Protein AF-A0A5J5CJE8-F1 (afdb_monomer_lite)

Radius of gyration: 25.64 Å; chains: 1; bounding box: 54×82×64 Å

Structure (mmCIF, N/CA/C/O backbone):
data_AF-A0A5J5CJE8-F1
#
_entry.id   AF-A0A5J5CJE8-F1
#
loop_
_atom_site.group_PDB
_atom_site.id
_atom_site.type_symbol
_atom_site.label_atom_id
_atom_site.label_alt_id
_atom_site.label_comp_id
_atom_site.label_asym_id
_atom_site.label_entity_id
_atom_site.label_seq_id
_atom_site.pdbx_PDB_ins_code
_atom_site.Cartn_x
_atom_site.Cartn_y
_atom_site.Cartn_z
_atom_site.occupancy
_atom_site.B_iso_or_equiv
_atom_site.auth_seq_id
_atom_site.auth_comp_id
_atom_site.auth_asym_id
_atom_site.auth_atom_id
_atom_site.pdbx_PDB_model_num
ATOM 1 N N . MET A 1 1 ? -13.914 39.221 4.522 1.00 35.22 1 MET A N 1
ATOM 2 C CA . MET A 1 1 ? -13.313 38.748 5.786 1.00 35.22 1 MET A CA 1
ATOM 3 C C . MET A 1 1 ? -13.052 37.260 5.624 1.00 35.22 1 MET A C 1
ATOM 5 O O . MET A 1 1 ? -13.919 36.452 5.909 1.00 35.22 1 MET A O 1
ATOM 9 N N . SER A 1 2 ? -11.900 36.924 5.047 1.00 27.20 2 SER A N 1
ATOM 10 C CA . SER A 1 2 ? -11.467 35.549 4.786 1.00 27.20 2 SER A CA 1
ATOM 11 C C . SER A 1 2 ? -9.967 35.516 5.030 1.00 27.20 2 SER A C 1
ATOM 13 O O . SER A 1 2 ? -9.226 36.234 4.364 1.00 27.20 2 SER A O 1
ATOM 15 N N . LEU A 1 3 ? -9.536 34.747 6.025 1.00 30.69 3 LEU A N 1
ATOM 16 C CA . LEU A 1 3 ? -8.126 34.518 6.312 1.00 30.69 3 LEU A CA 1
ATOM 17 C C . LEU A 1 3 ? -7.765 33.119 5.822 1.00 30.69 3 LEU A C 1
ATOM 19 O O . LEU A 1 3 ? -8.201 32.113 6.375 1.00 30.69 3 LEU A O 1
ATOM 23 N N . HIS A 1 4 ? -6.981 33.108 4.747 1.00 30.42 4 HIS A N 1
ATOM 24 C CA . HIS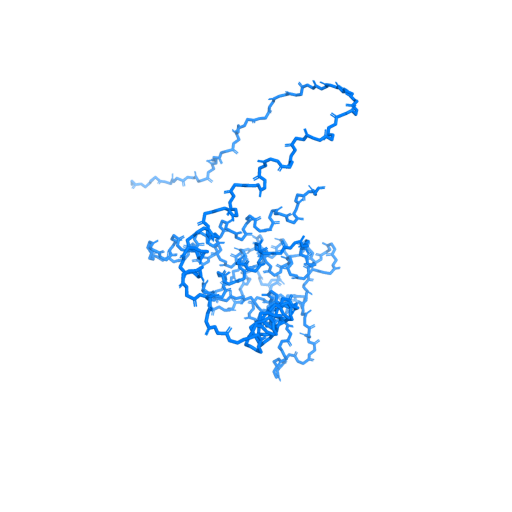 A 1 4 ? -6.161 31.993 4.298 1.00 30.42 4 HIS A CA 1
ATOM 25 C C . HIS A 1 4 ? -5.196 31.597 5.422 1.00 30.42 4 HIS A C 1
ATOM 27 O O . HIS A 1 4 ? -4.468 32.453 5.925 1.00 30.42 4 HIS A O 1
ATOM 33 N N . ILE A 1 5 ? -5.131 30.313 5.772 1.00 32.66 5 ILE A N 1
ATOM 34 C CA . ILE A 1 5 ? -4.041 29.780 6.594 1.00 32.66 5 ILE A CA 1
ATOM 35 C C . ILE A 1 5 ? -3.246 28.798 5.739 1.00 32.66 5 ILE A C 1
ATOM 37 O O . ILE A 1 5 ? -3.723 27.743 5.334 1.00 32.66 5 ILE A O 1
ATOM 41 N N . SER A 1 6 ? -2.031 29.242 5.434 1.00 27.67 6 SER A N 1
ATOM 42 C CA . SER A 1 6 ? -0.954 28.540 4.749 1.00 27.67 6 SER A CA 1
ATOM 43 C C . SER A 1 6 ? -0.354 27.485 5.681 1.00 27.67 6 SER A C 1
ATOM 45 O O . SER A 1 6 ? 0.181 27.822 6.735 1.00 27.67 6 SER A O 1
ATOM 47 N N . SER A 1 7 ? -0.435 26.207 5.310 1.00 29.38 7 SER A N 1
ATOM 48 C CA . SER A 1 7 ? 0.202 25.104 6.038 1.00 29.38 7 SER A CA 1
ATOM 49 C C . SER A 1 7 ? 1.664 24.955 5.610 1.00 29.38 7 SER A C 1
ATOM 51 O O . SER A 1 7 ? 2.028 24.047 4.869 1.00 29.38 7 SER A O 1
ATOM 53 N N . ARG A 1 8 ? 2.519 25.862 6.086 1.00 32.97 8 ARG A N 1
ATOM 54 C CA . ARG A 1 8 ? 3.964 25.631 6.190 1.00 32.97 8 ARG A CA 1
ATOM 55 C C . ARG A 1 8 ? 4.347 25.632 7.663 1.00 32.97 8 ARG A C 1
ATOM 57 O O . ARG A 1 8 ? 3.948 26.528 8.397 1.00 32.97 8 ARG A O 1
ATOM 64 N N . SER A 1 9 ? 5.215 24.685 8.010 1.00 27.64 9 SER A N 1
ATOM 65 C CA . SER A 1 9 ? 5.888 24.516 9.300 1.00 27.64 9 SER A CA 1
ATOM 66 C C . SER A 1 9 ? 5.122 23.672 10.313 1.00 27.64 9 SER A C 1
ATOM 68 O O . SER A 1 9 ? 4.030 24.043 10.722 1.00 27.64 9 SER A O 1
ATOM 70 N N . ILE A 1 10 ? 5.722 22.547 10.714 1.00 29.62 10 ILE A N 1
ATOM 71 C CA . ILE A 1 10 ? 5.866 22.117 12.112 1.00 29.62 10 ILE A CA 1
ATOM 72 C C . ILE A 1 10 ? 6.784 20.868 12.144 1.00 29.62 10 ILE A C 1
ATOM 74 O O . ILE A 1 10 ? 6.541 19.891 11.442 1.00 29.62 10 ILE A O 1
ATOM 78 N N . PHE A 1 11 ? 7.822 20.959 12.988 1.00 27.19 11 PHE A N 1
ATOM 79 C CA . PHE A 1 11 ? 8.851 19.980 13.398 1.00 27.19 11 PHE A CA 1
ATOM 80 C C . PHE A 1 11 ? 10.217 19.965 12.685 1.00 27.19 11 PHE A C 1
ATOM 82 O O . PHE A 1 11 ? 10.548 19.065 11.921 1.00 27.19 11 PHE A O 1
ATOM 89 N N . ILE A 1 12 ? 11.072 20.909 13.101 1.00 30.56 12 ILE A N 1
ATOM 90 C CA . ILE A 1 12 ? 12.521 20.715 13.280 1.00 30.56 12 ILE A CA 1
ATOM 91 C C . ILE A 1 12 ? 12.863 21.206 14.694 1.00 30.56 12 ILE A C 1
ATOM 93 O O . ILE A 1 12 ? 12.564 22.350 15.008 1.00 30.56 12 ILE A O 1
ATOM 97 N N . HIS A 1 13 ? 13.421 20.323 15.525 1.00 27.39 13 HIS A N 1
ATOM 98 C CA . HIS A 1 13 ? 14.225 20.517 16.752 1.00 27.39 13 HIS A CA 1
ATOM 99 C C . HIS A 1 13 ? 14.242 19.112 17.393 1.00 27.39 13 HIS A C 1
ATOM 101 O O . HIS A 1 13 ? 13.180 18.556 17.641 1.00 27.39 13 HIS A O 1
ATOM 107 N N . HIS A 1 14 ? 15.344 18.404 17.630 1.00 28.72 14 HIS A N 1
ATOM 108 C CA . HIS A 1 14 ? 16.620 18.825 18.189 1.00 28.72 14 HIS A CA 1
ATOM 109 C C . HIS A 1 14 ? 17.602 17.643 18.000 1.00 28.72 14 HIS A C 1
ATOM 111 O O . HIS A 1 14 ? 17.325 16.549 18.487 1.00 28.72 14 HIS A O 1
ATOM 117 N N . CYS A 1 15 ? 18.730 17.831 17.314 1.00 26.58 15 CYS A N 1
ATOM 118 C CA . CYS A 1 15 ? 19.838 16.871 17.294 1.00 26.58 15 CYS A CA 1
ATOM 119 C C . CYS A 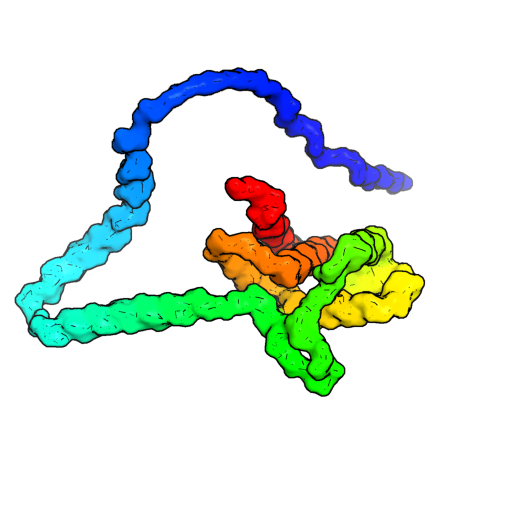1 15 ? 21.145 17.655 17.394 1.00 26.58 15 CYS A C 1
ATOM 121 O O . CYS A 1 15 ? 21.493 18.347 16.453 1.00 26.58 15 CYS A O 1
ATOM 123 N N . ASP A 1 16 ? 21.819 17.526 18.531 1.00 25.66 16 ASP A N 1
ATOM 124 C CA . ASP A 1 16 ? 23.204 17.922 18.820 1.00 25.66 16 ASP A CA 1
ATOM 125 C C . ASP A 1 16 ? 23.600 17.083 20.059 1.00 25.66 16 ASP A C 1
ATOM 127 O O . ASP A 1 16 ? 22.748 16.903 20.926 1.00 25.66 16 ASP A O 1
ATOM 131 N N . VAL A 1 17 ? 24.780 16.496 20.296 1.00 28.44 17 VAL A N 1
ATOM 132 C CA . VAL A 1 17 ? 26.108 16.381 19.663 1.00 28.44 17 VAL A CA 1
ATOM 133 C C . VAL A 1 17 ? 26.816 15.176 20.368 1.00 28.44 17 VAL A C 1
ATOM 135 O O . VAL A 1 17 ? 26.527 14.890 21.528 1.00 28.44 17 VAL A O 1
ATOM 138 N N . TYR A 1 18 ? 27.701 14.460 19.652 1.00 27.38 18 TYR A N 1
ATOM 139 C CA . TYR A 1 18 ? 28.615 13.326 20.015 1.00 27.38 18 TYR A CA 1
ATOM 140 C C . TYR A 1 18 ? 29.687 13.660 21.121 1.00 27.38 18 TYR A C 1
ATOM 142 O O . TYR A 1 18 ? 29.600 14.791 21.593 1.00 27.38 18 TYR A O 1
ATOM 150 N N . PRO A 1 19 ? 30.754 12.863 21.509 1.00 37.12 19 PRO A N 1
ATOM 151 C CA . PRO A 1 19 ? 31.325 11.562 21.018 1.00 37.12 19 PRO A CA 1
ATOM 152 C C . PRO A 1 19 ? 32.006 10.569 22.056 1.00 37.12 19 PRO A C 1
ATOM 154 O O . PRO A 1 19 ? 32.184 10.909 23.219 1.00 37.12 19 PRO A O 1
ATOM 157 N N . LEU A 1 20 ? 32.534 9.417 21.542 1.00 26.03 20 LEU A N 1
ATOM 158 C CA . LEU A 1 20 ? 33.735 8.599 21.960 1.00 26.03 20 LEU A CA 1
ATOM 159 C C . LEU A 1 20 ? 33.689 7.781 23.289 1.00 26.03 20 LEU A C 1
ATOM 161 O O . LEU A 1 20 ? 33.109 8.241 24.255 1.00 26.03 20 LEU A O 1
ATOM 165 N N . ARG A 1 21 ? 34.325 6.609 23.516 1.00 28.16 21 ARG A N 1
ATOM 166 C CA . ARG A 1 21 ? 35.156 5.596 22.804 1.00 28.16 21 ARG A CA 1
ATOM 167 C C . ARG A 1 21 ? 35.360 4.401 23.787 1.00 28.16 21 ARG A C 1
ATOM 169 O O . ARG A 1 21 ? 35.465 4.698 24.967 1.00 28.16 21 ARG A O 1
ATOM 176 N N . GLU A 1 22 ? 35.503 3.154 23.286 1.00 29.62 22 GLU A N 1
ATOM 177 C CA . GLU A 1 22 ? 36.233 1.973 23.864 1.00 29.62 22 GLU A CA 1
ATOM 178 C C . GLU A 1 22 ? 35.874 1.503 25.305 1.00 29.62 22 GLU A C 1
ATOM 180 O O . GLU A 1 22 ? 35.477 2.279 26.150 1.00 29.62 22 GLU A O 1
ATOM 185 N N . THR A 1 23 ? 35.924 0.244 25.742 1.00 29.12 23 THR A N 1
ATOM 186 C CA . THR A 1 23 ? 36.585 -0.997 25.327 1.00 29.12 23 THR A CA 1
ATOM 187 C C . THR A 1 23 ? 35.995 -2.132 26.186 1.00 29.12 23 THR A C 1
ATOM 189 O O . THR A 1 23 ? 35.523 -1.903 27.293 1.00 29.12 23 THR A O 1
ATOM 192 N N . GLU A 1 24 ? 36.159 -3.355 25.689 1.00 32.59 24 GLU A N 1
ATOM 193 C CA . GLU A 1 24 ? 36.339 -4.600 26.450 1.00 32.59 24 GLU A CA 1
ATOM 194 C C . GLU A 1 24 ? 35.154 -5.427 26.992 1.00 32.59 24 GLU A C 1
ATOM 196 O O . GLU A 1 24 ? 34.249 -5.008 27.703 1.00 32.59 24 GLU A O 1
ATOM 201 N N . ARG A 1 25 ? 35.267 -6.699 26.589 1.00 42.53 25 ARG A N 1
ATOM 202 C CA . ARG A 1 25 ? 34.618 -7.932 27.024 1.00 42.53 25 ARG A CA 1
ATOM 203 C C . ARG A 1 25 ? 34.441 -8.023 28.542 1.00 42.53 25 ARG A C 1
ATOM 205 O O . ARG A 1 25 ? 35.437 -8.082 29.242 1.00 42.53 25 ARG A O 1
ATOM 212 N N . GLU A 1 26 ? 33.198 -8.205 28.984 1.00 37.97 26 GLU A N 1
ATOM 213 C CA . GLU A 1 26 ? 32.754 -9.140 30.038 1.00 37.97 26 GLU A CA 1
ATOM 214 C C . GLU A 1 26 ? 31.257 -8.892 30.302 1.00 37.97 26 GLU A C 1
ATOM 216 O O . GLU A 1 26 ? 30.860 -7.857 30.823 1.00 37.97 26 GLU A O 1
ATOM 221 N N . GLY A 1 27 ? 30.385 -9.812 29.881 1.00 33.34 27 GLY A N 1
ATOM 222 C CA . GLY A 1 27 ? 28.928 -9.618 29.984 1.00 33.34 27 GLY A CA 1
ATOM 223 C C . GLY A 1 27 ? 28.116 -10.904 29.881 1.00 33.34 27 GLY A C 1
ATOM 224 O O . GLY A 1 27 ? 26.928 -10.896 29.565 1.00 33.34 27 GLY A O 1
ATOM 225 N N . GLU A 1 28 ? 28.764 -12.033 30.139 1.00 42.41 28 GLU A N 1
ATOM 226 C CA . GLU A 1 28 ? 28.100 -13.260 30.534 1.00 42.41 28 GLU A CA 1
ATOM 227 C C . GLU A 1 28 ? 27.543 -13.010 31.947 1.00 42.41 28 GLU A C 1
ATOM 229 O O . GLU A 1 28 ? 28.301 -12.628 32.833 1.00 42.41 28 GLU A O 1
ATOM 234 N N . LYS A 1 29 ? 26.232 -13.223 32.157 1.00 37.16 29 LYS A N 1
ATOM 235 C CA . LYS A 1 29 ? 25.471 -13.024 33.421 1.00 37.16 29 LYS A CA 1
ATOM 236 C C . LYS A 1 29 ? 24.844 -11.628 33.631 1.00 37.16 29 LYS A C 1
ATOM 238 O O . LYS A 1 29 ? 25.155 -10.955 34.602 1.00 37.16 29 LYS A O 1
ATOM 243 N N . SER A 1 30 ? 23.860 -11.218 32.820 1.00 39.88 30 SER A N 1
ATOM 244 C CA . SER A 1 30 ? 22.847 -10.263 33.344 1.00 39.88 30 SER A CA 1
ATOM 245 C C . SER A 1 30 ? 21.494 -10.241 32.616 1.00 39.88 30 SER A C 1
ATOM 247 O O . SER A 1 30 ? 20.458 -10.031 33.238 1.00 39.88 30 SER A O 1
ATOM 249 N N . VAL A 1 31 ? 21.417 -10.578 31.324 1.00 33.44 31 VAL A N 1
ATOM 250 C CA . VAL A 1 31 ? 20.143 -10.440 30.569 1.00 33.44 31 VAL A CA 1
ATOM 251 C C . VAL A 1 31 ? 19.273 -11.716 30.579 1.00 33.44 31 VAL A C 1
ATOM 253 O O . VAL A 1 31 ? 18.187 -11.760 30.008 1.00 33.44 31 VAL A O 1
ATOM 256 N N . ARG A 1 32 ? 19.667 -12.741 31.354 1.00 35.53 32 ARG A N 1
ATOM 257 C CA . ARG A 1 32 ? 18.784 -13.865 31.745 1.00 35.53 32 ARG A CA 1
ATOM 258 C C . ARG A 1 32 ? 17.669 -13.452 32.727 1.00 35.53 32 ARG A C 1
ATOM 260 O O . ARG A 1 32 ? 16.839 -14.287 33.067 1.00 35.53 32 ARG A O 1
ATOM 267 N N . SER A 1 33 ? 17.620 -12.186 33.157 1.00 35.59 33 SER A N 1
ATOM 268 C CA . SER A 1 33 ? 16.770 -11.732 34.268 1.00 35.59 33 SER A CA 1
ATOM 269 C C . SER A 1 33 ? 15.497 -10.954 33.882 1.00 35.59 33 SER A C 1
ATOM 271 O O . SER A 1 33 ? 14.683 -10.675 34.753 1.00 35.59 33 SER A O 1
ATOM 273 N N . VAL A 1 34 ? 15.244 -10.632 32.603 1.00 34.12 34 VAL A N 1
ATOM 274 C CA . VAL A 1 34 ? 14.018 -9.871 32.222 1.00 34.12 34 VAL A CA 1
ATOM 275 C C . VAL A 1 34 ? 13.071 -10.646 31.297 1.00 34.12 34 VAL A C 1
ATOM 277 O O . VAL A 1 34 ? 11.884 -10.346 31.217 1.00 34.12 34 VAL A O 1
ATOM 280 N N . VAL A 1 35 ? 13.520 -11.768 30.729 1.00 33.47 35 VAL A N 1
ATOM 281 C CA . VAL A 1 35 ? 12.638 -12.746 30.053 1.00 33.47 35 VAL A CA 1
ATOM 282 C C . VAL A 1 35 ? 11.890 -13.640 31.072 1.00 33.47 35 VAL A C 1
ATOM 284 O O . VAL A 1 35 ? 11.080 -14.485 30.704 1.00 33.47 35 VAL A O 1
ATOM 287 N N . CYS A 1 36 ? 12.107 -13.418 32.376 1.00 36.47 36 CYS A N 1
ATOM 288 C CA . CYS A 1 36 ? 11.641 -14.277 33.468 1.00 36.47 36 CYS A CA 1
ATOM 289 C C . CYS A 1 36 ? 10.419 -13.746 34.254 1.00 36.47 36 CYS A C 1
ATOM 291 O O . CYS A 1 36 ? 10.056 -14.337 35.268 1.00 36.47 36 CYS A O 1
ATOM 293 N N . VAL A 1 37 ? 9.753 -12.659 33.830 1.00 37.94 37 VAL A N 1
ATOM 294 C CA . VAL A 1 37 ? 8.635 -12.086 34.626 1.00 37.94 37 VAL A CA 1
ATOM 295 C C . VAL A 1 37 ? 7.259 -12.121 33.945 1.00 37.94 37 VAL A C 1
ATOM 297 O O . VAL A 1 37 ? 6.253 -12.118 34.648 1.00 37.94 37 VAL A O 1
ATOM 300 N N . CYS A 1 38 ? 7.145 -12.320 32.628 1.00 29.48 38 CYS A N 1
ATOM 301 C CA . CYS A 1 38 ? 5.817 -12.412 31.987 1.00 29.48 38 CYS A CA 1
ATOM 302 C C . CYS A 1 38 ? 5.304 -13.841 31.734 1.00 29.48 38 CYS A C 1
ATOM 304 O O . CYS A 1 38 ? 4.167 -14.013 31.305 1.00 29.48 38 CYS A O 1
ATOM 306 N N . THR A 1 39 ? 6.075 -14.881 32.063 1.00 38.94 39 THR A N 1
ATOM 307 C CA . THR A 1 39 ? 5.646 -16.293 31.954 1.00 38.94 39 THR A CA 1
ATOM 308 C C . THR A 1 39 ? 5.143 -16.902 33.272 1.00 38.94 39 THR A C 1
ATOM 310 O O . THR A 1 39 ? 4.721 -18.055 33.288 1.00 38.94 39 THR A O 1
ATOM 313 N N . SER A 1 40 ? 5.114 -16.146 34.379 1.00 38.25 40 SER A N 1
ATOM 314 C CA . SER A 1 40 ? 4.840 -16.690 35.728 1.00 38.25 40 SER A CA 1
ATOM 315 C C . SER A 1 40 ? 3.407 -16.478 36.256 1.00 38.25 40 SER A C 1
ATOM 317 O O . SER A 1 40 ? 2.976 -17.196 37.160 1.00 38.25 40 SER A O 1
ATOM 319 N N . VAL A 1 41 ? 2.607 -15.567 35.684 1.00 41.56 41 VAL A N 1
ATOM 320 C CA . VAL A 1 41 ? 1.251 -15.282 36.214 1.00 41.56 41 VAL A CA 1
ATOM 321 C C . VAL A 1 41 ? 0.152 -16.132 35.557 1.00 41.56 41 VAL A C 1
ATOM 323 O O . VAL A 1 41 ? -0.819 -16.482 36.222 1.00 41.56 41 VAL A O 1
ATOM 326 N N . CYS A 1 42 ? 0.332 -16.603 34.318 1.00 38.62 42 CYS A N 1
ATOM 327 C CA . CYS A 1 42 ? -0.655 -17.485 33.672 1.00 38.62 42 CYS A CA 1
ATOM 328 C C . CYS A 1 42 ? -0.483 -18.977 34.020 1.00 38.62 42 CYS A C 1
ATOM 330 O O . CYS A 1 42 ? -1.443 -19.741 33.939 1.00 38.62 42 CYS A O 1
ATOM 332 N N . VAL A 1 43 ? 0.706 -19.406 34.466 1.00 43.44 43 VAL A N 1
ATOM 333 C CA . VAL A 1 43 ? 0.969 -20.825 34.781 1.00 43.44 43 VAL A CA 1
ATOM 334 C C . VAL A 1 43 ? 0.487 -21.203 36.189 1.00 43.44 43 VAL A C 1
ATOM 336 O O . VAL A 1 43 ? 0.022 -22.319 36.398 1.00 43.44 43 VAL A O 1
ATOM 339 N N . ARG A 1 44 ? 0.487 -20.285 37.166 1.00 45.00 44 ARG A N 1
ATOM 340 C CA . ARG A 1 44 ? 0.078 -20.620 38.548 1.00 45.00 44 ARG A CA 1
ATOM 341 C C . ARG A 1 44 ? -1.429 -20.718 38.780 1.00 45.00 44 ARG A C 1
ATOM 343 O O . ARG A 1 44 ? -1.833 -21.462 39.670 1.00 45.00 44 ARG A O 1
ATOM 350 N N . VAL A 1 45 ? -2.256 -20.043 37.980 1.00 41.62 45 VAL A N 1
ATOM 351 C CA . VAL A 1 45 ? -3.723 -20.163 38.091 1.00 41.62 45 VAL A CA 1
ATOM 352 C C . VAL A 1 45 ? -4.230 -21.445 37.415 1.00 41.62 45 VAL A C 1
ATOM 354 O O . VAL A 1 45 ? -5.178 -22.052 37.903 1.00 41.62 45 VAL A O 1
ATOM 357 N N . CYS A 1 46 ? -3.534 -21.950 36.388 1.00 41.41 46 CYS A N 1
ATOM 358 C CA . CYS A 1 46 ? -3.861 -23.247 35.783 1.00 41.41 46 CYS A CA 1
ATOM 359 C C . CYS A 1 46 ? -3.335 -24.444 36.599 1.00 41.41 46 CYS A C 1
ATOM 361 O O . CYS A 1 46 ? -3.997 -25.474 36.667 1.00 41.41 46 CYS A O 1
ATOM 363 N N . VAL A 1 47 ? -2.180 -24.327 37.269 1.00 47.12 47 VAL A N 1
ATOM 364 C CA . VAL A 1 47 ? -1.602 -25.455 38.030 1.00 47.12 47 VAL A CA 1
ATOM 365 C C . VAL A 1 47 ? -2.373 -25.752 39.324 1.00 47.12 47 VAL A C 1
ATOM 367 O O . VAL A 1 47 ? -2.466 -26.912 39.709 1.00 47.12 47 VAL A O 1
ATOM 370 N N . ARG A 1 48 ? -3.006 -24.764 39.974 1.00 45.41 48 ARG A N 1
ATOM 371 C CA . ARG A 1 48 ? -3.753 -25.026 41.222 1.00 45.41 48 ARG A CA 1
ATOM 372 C C . ARG A 1 48 ? -5.139 -25.642 40.999 1.00 45.41 48 ARG A C 1
ATOM 374 O O . ARG A 1 48 ? -5.604 -26.375 41.856 1.00 45.41 48 ARG A O 1
ATOM 381 N N . VAL A 1 49 ? -5.757 -25.410 39.839 1.00 45.41 49 VAL A N 1
ATOM 382 C CA . VAL A 1 49 ? -7.025 -26.063 39.458 1.00 45.41 49 VAL A CA 1
ATOM 383 C C . VAL A 1 49 ? -6.783 -27.470 38.887 1.00 45.41 49 VAL A C 1
ATOM 385 O O . VAL A 1 49 ? -7.656 -28.328 38.974 1.00 45.41 49 VAL A O 1
ATOM 388 N N . CYS A 1 50 ? -5.580 -27.750 38.371 1.00 42.94 50 CYS A N 1
ATOM 389 C CA . CYS A 1 50 ? -5.239 -29.057 37.807 1.00 42.94 50 CYS A CA 1
ATOM 390 C C . CYS A 1 50 ? -4.604 -30.049 38.794 1.00 42.94 50 CYS A C 1
ATOM 392 O O . CYS A 1 50 ? -4.672 -31.239 38.522 1.00 42.94 50 CYS A O 1
ATOM 394 N N . VAL A 1 51 ? -3.999 -29.638 39.915 1.00 51.59 51 VAL A N 1
ATOM 395 C CA . VAL A 1 51 ? -3.357 -30.606 40.838 1.00 51.59 51 VAL A CA 1
ATOM 396 C C . VAL A 1 51 ? -4.373 -31.345 41.723 1.00 51.59 51 VAL A C 1
ATOM 398 O O . VAL A 1 51 ? -4.190 -32.534 41.973 1.00 51.59 51 VAL A O 1
ATOM 401 N N . ASP A 1 52 ? -5.495 -30.722 42.092 1.00 46.84 52 ASP A N 1
ATOM 402 C CA . ASP A 1 52 ? -6.505 -31.375 42.945 1.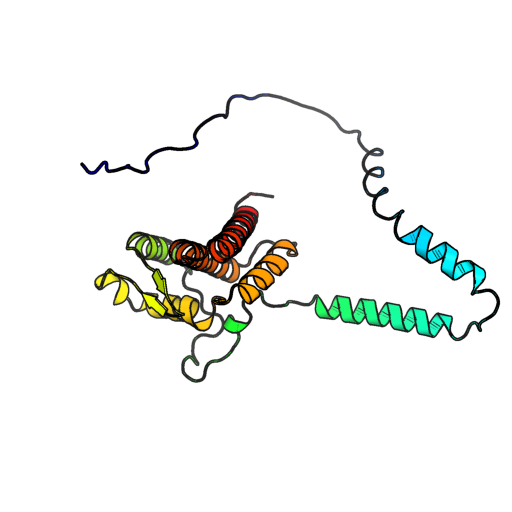00 46.84 52 ASP A CA 1
ATOM 403 C C . ASP A 1 52 ? -7.452 -32.323 42.175 1.00 46.84 52 ASP A C 1
ATOM 405 O O . ASP A 1 52 ? -8.150 -33.134 42.784 1.00 46.84 52 ASP A O 1
ATOM 409 N N . LEU A 1 53 ? -7.442 -32.298 40.833 1.00 46.78 53 LEU A N 1
ATOM 410 C CA . LEU A 1 53 ? -8.289 -33.157 39.986 1.00 46.78 53 LEU A CA 1
ATOM 411 C C . LEU A 1 53 ? -7.536 -34.330 39.323 1.00 46.78 53 LEU A C 1
ATOM 413 O O . LEU A 1 53 ? -8.109 -35.059 38.515 1.00 46.78 53 LEU A O 1
ATOM 417 N N . LEU A 1 54 ? -6.251 -34.534 39.639 1.00 45.91 54 LEU A N 1
ATOM 418 C CA . LEU A 1 54 ? -5.344 -35.354 38.819 1.00 45.91 54 LEU A CA 1
ATOM 419 C C . LEU A 1 54 ? -4.599 -36.438 39.615 1.00 45.91 54 LEU A C 1
ATOM 421 O O . LEU A 1 54 ? -3.465 -36.787 39.315 1.00 45.91 54 LEU A O 1
ATOM 425 N N . VAL A 1 55 ? -5.268 -37.028 40.610 1.00 52.78 55 VAL A N 1
ATOM 426 C CA . VAL A 1 55 ? -4.831 -38.286 41.257 1.00 52.78 55 VAL A CA 1
ATOM 427 C C . VAL A 1 55 ? -5.626 -39.504 40.744 1.00 52.78 55 VAL A C 1
ATOM 429 O O . VAL A 1 55 ? -5.379 -40.630 41.161 1.00 52.78 55 VAL A O 1
ATOM 432 N N . ARG A 1 56 ? -6.582 -39.340 39.813 1.00 55.03 56 ARG A N 1
ATOM 433 C CA . ARG A 1 56 ? -7.562 -40.411 39.529 1.00 55.03 56 ARG A CA 1
ATOM 434 C C . ARG A 1 56 ? -7.920 -40.716 38.074 1.00 55.03 56 ARG A C 1
ATOM 436 O O . ARG A 1 56 ? -8.958 -41.333 37.858 1.00 55.03 56 ARG A O 1
ATOM 443 N N . ILE A 1 57 ? -7.117 -40.352 37.071 1.00 45.03 57 ILE A N 1
ATOM 444 C CA . ILE A 1 57 ? -7.464 -40.694 35.676 1.00 45.03 57 ILE A CA 1
ATOM 445 C C . ILE A 1 57 ? -6.260 -41.249 34.899 1.00 45.03 57 ILE A C 1
ATOM 447 O O . ILE A 1 57 ? -5.162 -40.700 34.922 1.00 45.03 57 ILE A O 1
ATOM 451 N N . ASN A 1 58 ? -6.513 -42.393 34.261 1.00 52.97 58 ASN A N 1
ATOM 452 C CA . ASN A 1 58 ? -5.596 -43.360 33.663 1.00 52.97 58 ASN A CA 1
ATOM 453 C C . ASN A 1 58 ? -4.503 -42.790 32.739 1.00 52.97 58 ASN A C 1
ATOM 455 O O . ASN A 1 58 ? -4.733 -41.940 31.880 1.00 52.97 58 ASN A O 1
ATOM 459 N N . MET A 1 59 ? -3.326 -43.410 32.845 1.00 56.09 59 MET A N 1
ATOM 460 C CA . MET A 1 59 ? -2.082 -43.185 32.093 1.00 56.09 59 MET A CA 1
ATOM 461 C C . MET A 1 59 ? -2.230 -43.206 30.553 1.00 56.09 59 MET A C 1
ATOM 463 O O . MET A 1 59 ? -1.375 -42.686 29.841 1.00 56.09 59 MET A O 1
ATOM 467 N N . THR A 1 60 ? -3.324 -43.751 30.014 1.00 57.25 60 THR A N 1
ATOM 468 C CA . THR A 1 60 ? -3.625 -43.787 28.570 1.00 57.25 60 THR A CA 1
ATOM 469 C C . THR A 1 60 ? -4.188 -42.470 28.021 1.00 57.25 60 THR A C 1
ATOM 471 O O . THR A 1 60 ? -4.107 -42.226 26.820 1.00 57.25 60 THR A O 1
ATOM 474 N N . GLN A 1 61 ? -4.703 -41.581 28.877 1.00 58.25 61 GLN A N 1
ATOM 475 C CA . GLN A 1 61 ? -5.314 -40.311 28.462 1.00 58.25 61 GLN A CA 1
ATOM 476 C C . GLN A 1 61 ? -4.286 -39.172 28.309 1.00 58.25 61 GLN A C 1
ATOM 478 O O . GLN A 1 61 ? -4.487 -38.252 27.518 1.00 58.25 61 GLN A O 1
ATOM 483 N N . TRP A 1 62 ? -3.141 -39.263 28.995 1.00 55.38 62 TRP A N 1
ATOM 484 C CA . TRP A 1 62 ? -2.047 -38.286 28.901 1.00 55.38 62 TRP A CA 1
ATOM 485 C C . TRP A 1 62 ? -1.356 -38.283 27.536 1.00 55.38 62 TRP A C 1
ATOM 487 O O . TRP A 1 62 ? -1.071 -37.216 26.997 1.00 55.38 62 TRP A O 1
ATOM 497 N N . TRP A 1 63 ? -1.142 -39.458 26.940 1.00 57.47 63 TRP A N 1
ATOM 498 C CA . TRP A 1 63 ? -0.587 -39.564 25.588 1.00 57.47 63 TRP A CA 1
ATOM 499 C C . TRP A 1 63 ? -1.520 -38.949 24.545 1.00 57.47 63 TRP A C 1
ATOM 501 O O . TRP A 1 63 ? -1.039 -38.269 23.647 1.00 57.47 63 TRP A O 1
ATOM 511 N N . ALA A 1 64 ? -2.840 -39.098 24.703 1.00 73.44 64 ALA A N 1
ATOM 512 C CA . ALA A 1 64 ? -3.820 -38.454 23.829 1.00 73.44 64 ALA A CA 1
ATOM 513 C C . ALA A 1 64 ? -3.772 -36.923 23.949 1.00 73.44 64 ALA A C 1
ATOM 515 O O . ALA A 1 64 ? -3.774 -36.234 22.934 1.00 73.44 64 ALA A O 1
ATOM 516 N N . LEU A 1 65 ? -3.653 -36.381 25.166 1.00 66.25 65 LEU A N 1
ATOM 517 C CA . LEU A 1 65 ? -3.505 -34.937 25.380 1.00 66.25 65 LEU A CA 1
ATOM 518 C C . LEU A 1 65 ? -2.187 -34.400 24.810 1.00 66.25 65 LEU A C 1
ATOM 520 O O . LEU A 1 65 ? -2.194 -33.366 24.148 1.00 66.25 65 LEU A O 1
ATOM 524 N N . LEU A 1 66 ? -1.072 -35.111 24.994 1.00 72.56 66 LEU A N 1
ATOM 525 C CA . LEU A 1 66 ? 0.212 -34.744 24.391 1.00 72.56 66 LEU A CA 1
ATOM 526 C C . LEU A 1 66 ? 0.161 -34.810 22.864 1.00 72.56 66 LEU A C 1
ATOM 528 O O . LEU A 1 66 ? 0.697 -33.922 22.208 1.00 72.56 66 LEU A O 1
ATOM 532 N N . PHE A 1 67 ? -0.524 -35.803 22.293 1.00 73.25 67 PHE A N 1
ATOM 533 C CA . PHE A 1 67 ? -0.728 -35.902 20.851 1.00 73.25 67 PHE A CA 1
ATOM 534 C C . PHE A 1 67 ? -1.619 -34.767 20.339 1.00 73.25 67 PHE A C 1
ATOM 536 O O . PHE A 1 67 ? -1.288 -34.157 19.334 1.00 73.25 67 PHE A O 1
ATOM 543 N N . ILE A 1 68 ? -2.694 -34.409 21.049 1.00 73.38 68 ILE A N 1
ATOM 544 C CA . ILE A 1 68 ? -3.555 -33.267 20.708 1.00 73.38 68 ILE A CA 1
ATOM 545 C C . ILE A 1 68 ? -2.772 -31.959 20.789 1.00 73.38 68 ILE A C 1
ATOM 547 O O . ILE A 1 68 ? -2.871 -31.154 19.872 1.00 73.38 68 ILE A O 1
ATOM 551 N N . VAL A 1 69 ? -1.957 -31.744 21.823 1.00 75.81 69 VAL A N 1
ATOM 552 C CA . VAL A 1 69 ? -1.123 -30.539 21.961 1.00 75.81 69 VAL A CA 1
ATOM 553 C C . VAL A 1 69 ? -0.040 -30.505 20.883 1.00 75.81 69 VAL A C 1
ATOM 555 O O . VAL A 1 69 ? 0.160 -29.470 20.259 1.00 75.81 69 VAL A O 1
ATOM 558 N N . TYR A 1 70 ? 0.608 -31.633 20.592 1.00 76.56 70 TYR A N 1
ATOM 559 C CA . TYR A 1 70 ? 1.590 -31.750 19.515 1.00 76.56 70 TYR A CA 1
ATOM 560 C C . TYR A 1 70 ? 0.965 -31.492 18.141 1.00 76.56 70 TYR A C 1
ATOM 562 O O . TYR A 1 70 ? 1.515 -30.722 17.362 1.00 76.56 70 TYR A O 1
ATOM 570 N N . GLN A 1 71 ? -0.215 -32.055 17.866 1.00 62.38 71 GLN A N 1
ATOM 571 C CA . GLN A 1 71 ? -0.977 -31.781 16.649 1.00 62.38 71 GLN A CA 1
ATOM 572 C C . GLN A 1 71 ? -1.451 -30.331 16.611 1.00 62.38 71 GLN A C 1
ATOM 574 O O . GLN A 1 71 ? -1.353 -29.703 15.573 1.00 62.38 71 GLN A O 1
ATOM 579 N N . SER A 1 72 ? -1.868 -29.742 17.732 1.00 61.94 72 SER A N 1
ATOM 580 C CA . SER A 1 72 ? -2.199 -28.313 17.818 1.00 61.94 72 SER A CA 1
ATOM 581 C C . SER A 1 72 ? -0.989 -27.452 17.463 1.00 61.94 72 SER A C 1
ATOM 583 O O . SER A 1 72 ? -1.108 -26.532 16.663 1.00 61.94 72 SER A O 1
ATOM 585 N N . ILE A 1 73 ? 0.194 -27.774 17.994 1.00 66.19 73 ILE A N 1
ATOM 586 C CA . ILE A 1 73 ? 1.449 -27.075 17.698 1.00 66.19 73 ILE A CA 1
ATOM 587 C C . ILE A 1 73 ? 1.856 -27.293 16.238 1.00 66.19 73 ILE A C 1
ATOM 589 O O . ILE A 1 73 ? 2.260 -26.336 15.589 1.00 66.19 73 ILE A O 1
ATOM 593 N N . TYR A 1 74 ? 1.706 -28.502 15.693 1.00 61.31 74 TYR A N 1
ATOM 594 C CA . TYR A 1 74 ? 2.015 -28.824 14.299 1.00 61.31 74 TYR A CA 1
ATOM 595 C C . TYR A 1 74 ? 1.030 -28.163 13.321 1.00 61.31 74 TYR A C 1
ATOM 597 O O . TYR A 1 74 ? 1.458 -27.576 12.332 1.00 61.31 74 TYR A O 1
ATOM 605 N N . LEU A 1 75 ? -0.275 -28.151 13.614 1.00 55.53 75 LEU A N 1
ATOM 606 C CA . LEU A 1 75 ? -1.291 -27.407 12.860 1.00 55.53 75 LEU A CA 1
ATOM 607 C C . LEU A 1 75 ? -1.046 -25.895 12.935 1.00 55.53 75 LEU A C 1
ATOM 609 O O . LEU A 1 75 ? -1.133 -25.211 11.920 1.00 55.53 75 LEU A O 1
ATOM 613 N N . THR A 1 76 ? -0.677 -25.368 14.105 1.00 50.47 76 THR A N 1
ATOM 614 C CA . THR A 1 76 ? -0.350 -23.941 14.265 1.00 50.47 76 THR A CA 1
ATOM 615 C C . THR A 1 76 ? 0.953 -23.595 13.529 1.00 50.47 76 THR A C 1
ATOM 617 O O . THR A 1 76 ? 1.033 -22.574 12.850 1.00 50.47 76 THR A O 1
ATOM 620 N N . ALA A 1 77 ? 1.966 -24.465 13.580 1.00 44.75 77 ALA A N 1
ATOM 621 C CA . ALA A 1 77 ? 3.238 -24.299 12.875 1.00 44.75 77 ALA A CA 1
ATOM 622 C C . ALA A 1 77 ? 3.081 -24.408 11.348 1.00 44.75 77 ALA A C 1
ATOM 624 O O . ALA A 1 77 ? 3.697 -23.638 10.613 1.00 44.75 77 ALA A O 1
ATOM 625 N N . THR A 1 78 ? 2.216 -25.304 10.863 1.00 42.91 78 THR A N 1
ATOM 626 C CA . THR A 1 78 ? 1.867 -25.418 9.436 1.00 42.91 78 THR A CA 1
ATOM 627 C C . THR A 1 78 ? 0.979 -24.264 8.963 1.00 42.91 78 THR A C 1
ATOM 629 O O . THR A 1 78 ? 1.147 -23.809 7.836 1.00 42.91 78 THR A O 1
ATOM 632 N N . GLN A 1 79 ? 0.130 -23.683 9.821 1.00 41.97 79 GLN A N 1
ATOM 633 C CA . GLN A 1 79 ? -0.586 -22.432 9.524 1.00 41.97 79 GLN A CA 1
ATOM 634 C C . GLN A 1 79 ? 0.328 -21.203 9.422 1.00 41.97 79 GLN A C 1
ATOM 636 O O . GLN A 1 79 ? -0.028 -20.234 8.747 1.00 41.97 79 GLN A O 1
ATOM 641 N N . HIS A 1 80 ? 1.500 -21.227 10.064 1.00 41.25 80 HIS A N 1
ATOM 642 C CA . HIS A 1 80 ? 2.517 -20.180 9.938 1.00 41.25 80 HIS A CA 1
ATOM 643 C C . HIS A 1 80 ? 3.339 -20.270 8.637 1.00 41.25 80 HIS A C 1
ATOM 645 O O . HIS A 1 80 ? 4.165 -19.389 8.373 1.00 41.25 80 HIS A O 1
ATOM 651 N N . HIS A 1 81 ? 3.100 -21.265 7.774 1.00 40.38 81 HIS A N 1
ATOM 652 C CA . HIS A 1 81 ? 3.693 -21.290 6.440 1.00 40.38 81 HIS A CA 1
ATOM 653 C C . HIS A 1 81 ? 3.011 -20.277 5.504 1.00 40.38 81 HIS A C 1
ATOM 655 O O . 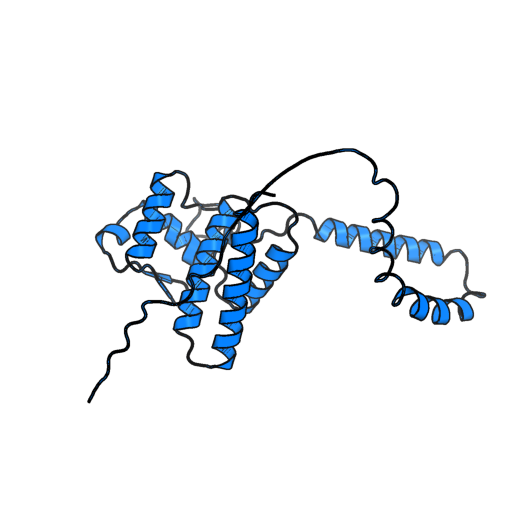HIS A 1 81 ? 1.908 -20.485 5.014 1.00 40.38 81 HIS A O 1
ATOM 661 N N . ARG A 1 82 ? 3.735 -19.174 5.255 1.00 52.94 82 ARG A N 1
ATOM 662 C CA . ARG A 1 82 ? 3.592 -18.214 4.141 1.00 52.94 82 ARG A CA 1
ATOM 663 C C . ARG A 1 82 ? 2.148 -17.830 3.785 1.00 52.94 82 ARG A C 1
ATOM 665 O O . ARG A 1 82 ? 1.719 -18.004 2.646 1.00 52.94 82 ARG A O 1
ATOM 672 N N . LYS A 1 83 ? 1.421 -17.209 4.718 1.00 67.44 83 LYS A N 1
ATOM 673 C CA . LYS A 1 83 ? 0.311 -16.340 4.302 1.00 67.44 83 LYS A CA 1
ATOM 674 C C . LYS A 1 83 ? 0.899 -15.184 3.492 1.00 67.44 83 LYS A C 1
ATOM 676 O O . LYS A 1 83 ? 1.788 -14.483 3.972 1.00 67.44 83 LYS A O 1
ATOM 681 N N . ALA A 1 84 ? 0.467 -15.057 2.242 1.00 83.31 84 ALA A N 1
ATOM 682 C CA . ALA A 1 84 ? 0.824 -13.921 1.407 1.00 83.31 84 ALA A CA 1
ATOM 683 C C . ALA A 1 84 ? 0.179 -12.660 1.993 1.00 83.31 84 ALA A C 1
ATOM 685 O O . ALA A 1 84 ? -1.031 -12.663 2.210 1.00 83.31 84 ALA A O 1
ATOM 686 N N . LEU A 1 85 ? 0.970 -11.601 2.199 1.00 90.50 85 LEU A N 1
ATOM 687 C CA . LEU A 1 85 ? 0.480 -10.301 2.684 1.00 90.50 85 LEU A CA 1
ATOM 688 C C . LEU A 1 85 ? -0.582 -9.719 1.737 1.00 90.50 85 LEU A C 1
ATOM 690 O O . LEU A 1 85 ? -1.589 -9.164 2.169 1.00 90.50 85 LEU A O 1
ATOM 694 N N . TYR A 1 86 ? -0.375 -9.924 0.433 1.00 90.38 86 TYR A N 1
ATOM 695 C CA . TYR A 1 86 ? -1.288 -9.531 -0.638 1.00 90.38 86 TYR A CA 1
ATOM 696 C C . TYR A 1 86 ? -1.756 -10.772 -1.404 1.00 90.38 86 TYR A C 1
ATOM 698 O O . TYR A 1 86 ? -1.241 -11.072 -2.483 1.00 90.38 86 TYR A O 1
ATOM 706 N N . PRO A 1 87 ? -2.728 -11.535 -0.874 1.00 88.06 87 PRO A N 1
ATOM 707 C CA . PRO A 1 87 ? -3.163 -12.781 -1.502 1.00 88.06 87 PRO A CA 1
ATOM 708 C C . PRO A 1 87 ? -3.800 -12.552 -2.881 1.00 88.06 87 PRO A C 1
ATOM 710 O O . PRO A 1 87 ? -3.726 -13.431 -3.738 1.00 88.06 87 PRO A O 1
ATOM 713 N N . SER A 1 88 ? -4.381 -11.371 -3.122 1.00 86.69 88 SER A N 1
ATOM 714 C CA . SER A 1 88 ? -4.949 -10.992 -4.420 1.00 86.69 88 SER A CA 1
ATOM 715 C C . SER A 1 88 ? -3.909 -10.943 -5.542 1.00 86.69 88 SER A C 1
ATOM 717 O O . SER A 1 88 ? -4.255 -11.254 -6.674 1.00 86.69 88 SER A O 1
ATOM 719 N N . ALA A 1 89 ? -2.630 -10.684 -5.238 1.00 83.69 89 ALA A N 1
ATOM 720 C CA . ALA A 1 89 ? -1.552 -10.676 -6.235 1.00 83.69 89 ALA A CA 1
ATOM 721 C C . ALA A 1 89 ? -1.337 -12.038 -6.921 1.00 83.69 89 ALA A C 1
ATOM 723 O O . ALA A 1 89 ? -0.710 -12.114 -7.976 1.00 83.69 89 ALA A O 1
ATOM 724 N N . TYR A 1 90 ? -1.848 -13.113 -6.318 1.00 81.88 90 TYR A N 1
ATOM 725 C CA . TYR A 1 90 ? -1.720 -14.483 -6.810 1.00 81.88 90 TYR A CA 1
ATOM 726 C C . TYR A 1 90 ? -3.042 -15.046 -7.352 1.00 81.88 90 TYR A C 1
ATOM 728 O O . TYR A 1 90 ? -3.087 -16.201 -7.774 1.00 81.88 90 TYR A O 1
ATOM 736 N N . ARG A 1 91 ? -4.133 -14.264 -7.338 1.00 75.56 91 ARG A N 1
ATOM 737 C CA . ARG A 1 91 ? -5.415 -14.679 -7.918 1.00 75.56 91 ARG A CA 1
ATOM 738 C C . ARG A 1 91 ? -5.425 -14.358 -9.410 1.00 75.56 91 ARG A C 1
ATOM 740 O O . ARG A 1 91 ? -5.290 -13.207 -9.799 1.00 75.56 91 ARG A O 1
ATOM 747 N N . ILE A 1 92 ? -5.628 -15.378 -10.239 1.00 59.12 92 ILE A N 1
ATOM 748 C CA . ILE A 1 92 ? -5.786 -15.212 -11.688 1.00 59.12 92 ILE A CA 1
ATOM 749 C C . ILE A 1 92 ? -7.192 -14.658 -11.954 1.00 59.12 92 ILE A C 1
ATOM 751 O O . ILE A 1 92 ? -8.184 -15.352 -11.720 1.00 59.12 92 ILE A O 1
ATOM 755 N N . LYS A 1 93 ? -7.287 -13.415 -12.435 1.00 57.62 93 LYS A N 1
ATOM 756 C CA . LYS A 1 93 ? -8.542 -12.822 -12.920 1.00 57.62 93 LYS A CA 1
ATOM 757 C C . LYS A 1 93 ? -8.685 -13.126 -14.415 1.00 57.62 93 LYS A C 1
ATOM 759 O O . LYS A 1 93 ? -7.707 -13.077 -15.155 1.00 57.62 93 LYS A O 1
ATOM 764 N N . ARG A 1 94 ? -9.906 -13.457 -14.852 1.00 49.78 94 ARG A N 1
ATOM 765 C CA . ARG A 1 94 ? -10.249 -14.001 -16.186 1.00 49.78 94 ARG A CA 1
ATOM 766 C C . ARG A 1 94 ? -9.957 -13.065 -17.376 1.00 49.78 94 ARG A C 1
ATOM 768 O O . ARG A 1 94 ? -10.182 -13.461 -18.506 1.00 49.78 94 ARG A O 1
ATOM 775 N N . GLU A 1 95 ? -9.484 -11.847 -17.132 1.00 55.16 95 GLU A N 1
ATOM 776 C CA . GLU A 1 95 ? -9.165 -10.844 -18.162 1.00 55.16 95 GLU A CA 1
ATOM 777 C C . GLU A 1 95 ? -7.684 -10.415 -18.129 1.00 55.16 95 GLU A C 1
ATOM 779 O O . GLU A 1 95 ? -7.191 -9.836 -19.088 1.00 55.16 95 GLU A O 1
ATOM 784 N N . ALA A 1 96 ? -6.932 -10.793 -17.084 1.00 55.25 96 ALA A N 1
ATOM 785 C CA . ALA A 1 96 ? -5.533 -10.410 -16.858 1.00 55.25 96 ALA A CA 1
ATOM 786 C C . ALA A 1 96 ? -4.608 -11.642 -16.800 1.00 55.25 96 ALA A C 1
ATOM 788 O O . ALA A 1 96 ? -3.780 -11.799 -15.901 1.00 55.25 96 ALA A O 1
ATOM 789 N N . TYR A 1 97 ? -4.764 -12.561 -17.756 1.00 48.22 97 TYR A N 1
ATOM 790 C CA . TYR A 1 97 ? -4.044 -13.842 -17.792 1.00 48.22 97 TYR A CA 1
ATOM 791 C C . TYR A 1 97 ? -2.507 -13.727 -17.887 1.00 48.22 97 TYR A C 1
ATOM 793 O O . TYR A 1 97 ? -1.819 -14.736 -17.740 1.00 48.22 97 TYR A O 1
ATOM 801 N N . SER A 1 98 ? -1.952 -12.531 -18.109 1.00 53.69 98 SER A N 1
ATOM 802 C CA . SER A 1 98 ? -0.515 -12.297 -18.311 1.00 53.69 98 SER A CA 1
ATOM 803 C C . SER A 1 98 ? 0.251 -11.791 -17.077 1.00 53.69 98 SER A C 1
ATOM 805 O O . SER A 1 98 ? 1.479 -11.731 -17.126 1.00 53.69 98 SER A O 1
ATOM 807 N N . LEU A 1 99 ? -0.416 -11.446 -15.966 1.00 63.81 99 LEU A N 1
ATOM 808 C CA . LEU A 1 99 ? 0.215 -10.733 -14.843 1.00 63.81 99 LEU A CA 1
ATOM 809 C C . LEU A 1 99 ? 0.002 -11.436 -13.497 1.00 63.81 99 LEU A C 1
ATOM 811 O O . LEU A 1 99 ? -0.638 -10.913 -12.590 1.00 63.81 99 LEU A O 1
ATOM 815 N N . ILE A 1 100 ? 0.578 -12.627 -13.331 1.00 71.00 100 ILE A N 1
ATOM 816 C CA . ILE A 1 100 ? 0.707 -13.227 -11.996 1.00 71.00 100 ILE A CA 1
ATOM 817 C C . ILE A 1 100 ? 1.740 -12.408 -11.209 1.00 71.00 100 ILE A C 1
ATOM 819 O O . ILE A 1 100 ? 2.874 -12.258 -11.662 1.00 71.00 100 ILE A O 1
ATOM 823 N N . ASN A 1 101 ? 1.365 -11.913 -10.024 1.00 78.50 101 ASN A N 1
ATOM 824 C CA . ASN A 1 101 ? 2.224 -11.121 -9.137 1.00 78.50 101 ASN A CA 1
ATOM 825 C C . ASN A 1 101 ? 2.832 -9.872 -9.826 1.00 78.50 101 ASN A C 1
ATOM 827 O O . ASN A 1 101 ? 4.057 -9.762 -9.911 1.00 78.50 101 ASN A O 1
ATOM 831 N N . PRO A 1 102 ? 2.012 -8.923 -10.326 1.00 83.75 102 PRO A N 1
ATOM 832 C CA . PRO A 1 102 ? 2.516 -7.734 -11.005 1.00 83.75 102 PRO A CA 1
ATOM 833 C C . PRO A 1 102 ? 3.275 -6.821 -10.037 1.00 83.75 102 PRO A C 1
ATOM 835 O O . PRO A 1 102 ? 2.966 -6.734 -8.847 1.00 83.75 102 PRO A O 1
ATOM 838 N N . THR A 1 103 ? 4.283 -6.145 -10.576 1.00 85.56 103 THR A N 1
ATOM 839 C CA . THR A 1 103 ? 5.196 -5.233 -9.872 1.00 85.56 103 THR A CA 1
ATOM 840 C C . THR A 1 103 ? 5.518 -4.118 -10.845 1.00 85.56 103 THR A C 1
ATOM 842 O O . THR A 1 103 ? 5.880 -4.429 -11.992 1.00 85.56 103 THR A O 1
ATOM 845 N N . PHE A 1 104 ? 5.354 -2.871 -10.410 1.00 87.38 104 PHE A N 1
ATOM 846 C CA . PHE A 1 104 ? 5.592 -1.694 -11.237 1.00 87.38 104 PHE A CA 1
ATOM 847 C C . PHE A 1 104 ? 7.065 -1.293 -11.159 1.00 87.38 104 PHE A C 1
ATOM 849 O O . PHE A 1 104 ? 7.724 -1.222 -12.188 1.00 87.38 104 PHE A O 1
ATOM 856 N N . GLN A 1 105 ? 7.618 -1.183 -9.952 1.00 86.38 105 GLN A N 1
ATOM 857 C CA . GLN A 1 105 ? 9.016 -0.831 -9.719 1.00 86.38 105 GLN A CA 1
ATOM 858 C C . GLN A 1 105 ? 9.959 -1.994 -10.074 1.00 86.38 105 GLN A C 1
ATOM 860 O O . GLN A 1 105 ? 10.152 -2.904 -9.267 1.00 86.38 105 GLN A O 1
ATOM 865 N N . ARG A 1 106 ? 10.563 -2.003 -11.267 1.00 83.06 106 ARG A N 1
ATOM 866 C CA . ARG A 1 106 ? 11.576 -3.008 -11.660 1.00 83.06 106 ARG A CA 1
ATOM 867 C C . ARG A 1 106 ? 12.951 -2.402 -11.900 1.00 83.06 106 ARG A C 1
ATOM 869 O O . ARG A 1 106 ? 13.939 -3.131 -11.828 1.00 83.06 106 ARG A O 1
ATOM 876 N N . SER A 1 107 ? 13.014 -1.100 -12.145 1.00 81.38 107 SER A N 1
ATOM 877 C CA . SER A 1 107 ? 14.252 -0.339 -12.281 1.00 81.38 107 SER A CA 1
ATOM 878 C C . SER A 1 107 ? 14.195 0.994 -11.527 1.00 81.38 107 SER A C 1
ATOM 880 O O . SER A 1 107 ? 13.163 1.372 -10.971 1.00 81.38 107 SER A O 1
ATOM 882 N N . SER A 1 108 ? 15.317 1.717 -11.502 1.00 80.25 108 SER A N 1
ATOM 883 C CA . SER A 1 108 ? 15.389 3.090 -10.987 1.00 80.25 108 SER A CA 1
ATOM 884 C C . SER A 1 108 ? 14.461 4.045 -11.735 1.00 80.25 108 SER A C 1
ATOM 886 O O . SER A 1 108 ? 13.873 4.934 -11.125 1.00 80.25 108 SER A O 1
ATOM 888 N N . GLU A 1 109 ? 14.306 3.848 -13.043 1.00 84.75 109 GLU A N 1
ATOM 889 C CA . GLU A 1 109 ? 13.431 4.657 -13.893 1.00 84.75 109 GLU A CA 1
ATOM 890 C C . GLU A 1 109 ? 11.966 4.447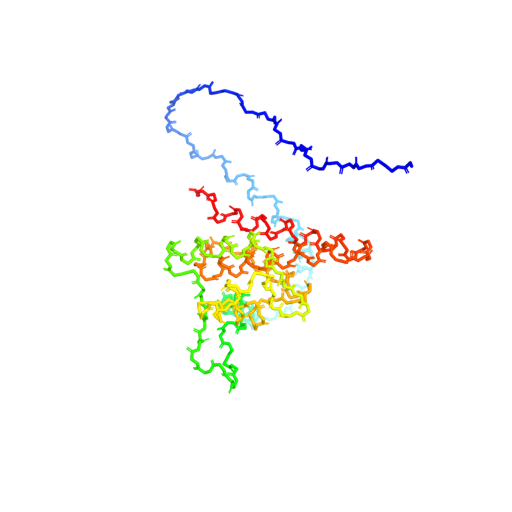 -13.505 1.00 84.75 109 GLU A C 1
ATOM 892 O O . GLU A 1 109 ? 11.236 5.424 -13.374 1.00 84.75 109 GLU A O 1
ATOM 897 N N . ASP A 1 110 ? 11.557 3.206 -13.219 1.00 83.19 110 ASP A N 1
ATOM 898 C CA . ASP A 1 110 ? 10.200 2.913 -12.743 1.00 83.19 110 ASP A CA 1
ATOM 899 C C . ASP A 1 110 ? 9.924 3.546 -11.367 1.00 83.19 110 ASP A C 1
ATOM 901 O O . ASP A 1 110 ? 8.818 4.010 -11.098 1.00 83.19 110 ASP A O 1
ATOM 905 N N . VAL A 1 111 ? 10.923 3.592 -10.477 1.00 82.81 111 VAL A N 1
ATOM 906 C CA . VAL A 1 111 ? 10.792 4.258 -9.168 1.00 82.81 111 VAL A CA 1
ATOM 907 C C . VAL A 1 111 ? 10.618 5.769 -9.338 1.00 82.81 111 VAL A C 1
ATOM 909 O O . VAL A 1 111 ? 9.738 6.354 -8.703 1.00 82.81 111 VAL A O 1
ATOM 912 N N . ASN A 1 112 ? 11.416 6.392 -10.209 1.00 81.88 112 ASN A N 1
ATOM 913 C CA . ASN A 1 112 ? 11.283 7.815 -10.528 1.00 81.88 112 ASN A CA 1
ATOM 914 C C . ASN A 1 112 ? 9.920 8.113 -11.161 1.00 81.88 112 ASN A C 1
ATOM 916 O O . ASN A 1 112 ? 9.252 9.054 -10.742 1.00 81.88 112 ASN A O 1
ATOM 920 N N . LEU A 1 113 ? 9.464 7.266 -12.088 1.00 86.75 113 LEU A N 1
ATOM 921 C CA . LEU A 1 113 ? 8.153 7.406 -12.712 1.00 86.75 113 LEU A CA 1
ATOM 922 C C . LEU A 1 113 ? 7.018 7.293 -11.684 1.00 86.75 113 LEU A C 1
ATOM 924 O O . LEU A 1 113 ? 6.082 8.085 -11.721 1.00 86.75 113 LEU A O 1
ATOM 928 N N . LEU A 1 114 ? 7.098 6.361 -10.724 1.00 86.19 114 LEU A N 1
ATOM 929 C CA . LEU A 1 114 ? 6.099 6.288 -9.651 1.00 86.19 114 LEU A CA 1
ATOM 930 C C . LEU A 1 114 ? 6.062 7.583 -8.835 1.00 86.19 114 LEU A C 1
ATOM 932 O O . LEU A 1 114 ? 4.989 8.048 -8.458 1.00 86.19 114 LEU A O 1
ATOM 936 N N . PHE A 1 115 ? 7.228 8.157 -8.541 1.00 83.50 115 PHE A N 1
ATOM 937 C CA . PHE A 1 115 ? 7.315 9.413 -7.809 1.00 83.50 115 PHE A CA 1
ATOM 938 C C . PHE A 1 115 ? 6.700 10.577 -8.597 1.00 83.50 115 PHE A C 1
ATOM 940 O O . PHE A 1 115 ? 5.928 11.343 -8.025 1.00 83.50 115 PHE A O 1
ATOM 947 N N . GLU A 1 116 ? 6.972 10.674 -9.899 1.00 87.75 116 GLU A N 1
ATOM 948 C CA . GLU A 1 116 ? 6.346 11.658 -10.789 1.00 87.75 116 GLU A CA 1
ATOM 949 C C . GLU A 1 116 ? 4.822 11.503 -10.825 1.00 87.75 116 GLU A C 1
ATOM 951 O O . GLU A 1 116 ? 4.108 12.482 -10.622 1.00 87.75 116 GLU A O 1
ATOM 956 N N . ILE A 1 117 ? 4.316 10.274 -10.966 1.00 87.06 117 ILE A N 1
ATOM 957 C CA . ILE A 1 117 ? 2.879 9.963 -10.930 1.00 87.06 117 ILE A CA 1
ATOM 958 C C . ILE A 1 117 ? 2.247 10.403 -9.598 1.00 87.06 117 ILE A C 1
ATOM 960 O O . ILE A 1 117 ? 1.190 11.038 -9.579 1.00 87.06 117 ILE A O 1
ATOM 964 N N . LEU A 1 118 ? 2.896 10.110 -8.467 1.00 84.31 118 LEU A N 1
ATOM 965 C CA . LEU A 1 118 ? 2.421 10.533 -7.146 1.00 84.31 118 LEU A CA 1
ATOM 966 C C . LEU A 1 118 ? 2.424 12.062 -6.995 1.00 84.31 118 LEU A C 1
ATOM 968 O O . LEU A 1 118 ? 1.478 12.618 -6.436 1.00 84.31 118 LEU A O 1
ATOM 972 N N . LEU A 1 119 ? 3.454 12.748 -7.502 1.00 81.88 119 LEU A N 1
ATOM 973 C CA . LEU A 1 119 ? 3.545 14.212 -7.486 1.00 81.88 119 LEU A CA 1
ATOM 974 C C . LEU A 1 119 ? 2.524 14.886 -8.407 1.00 81.88 119 LEU A C 1
ATOM 976 O O . LEU A 1 119 ? 2.019 15.953 -8.060 1.00 81.88 119 LEU A O 1
ATOM 980 N N . ALA A 1 120 ? 2.187 14.256 -9.533 1.00 88.25 120 ALA A N 1
ATOM 981 C CA . ALA A 1 120 ? 1.142 14.700 -10.453 1.00 88.25 120 ALA A CA 1
ATOM 982 C C . ALA A 1 120 ? -0.275 14.574 -9.862 1.00 88.25 120 ALA A C 1
ATOM 984 O O . ALA A 1 120 ? -1.258 14.950 -10.499 1.00 88.25 120 ALA A O 1
ATOM 985 N N . GLY A 1 121 ? -0.393 14.076 -8.627 1.00 84.38 121 GLY A N 1
ATOM 986 C CA . GLY A 1 121 ? -1.653 14.000 -7.904 1.00 84.38 121 GLY A CA 1
ATOM 987 C C . GLY A 1 121 ? -2.426 12.720 -8.179 1.00 84.38 121 GLY A C 1
ATOM 988 O O . GLY A 1 121 ? -3.650 12.756 -8.138 1.00 84.38 121 GLY A O 1
ATOM 989 N N . MET A 1 122 ? -1.743 11.600 -8.449 1.00 92.31 122 MET A N 1
ATOM 990 C CA . MET A 1 122 ? -2.399 10.295 -8.560 1.00 92.31 122 MET A CA 1
ATOM 991 C C . MET A 1 122 ? -3.268 10.005 -7.331 1.00 92.31 122 MET A C 1
ATOM 993 O O . MET A 1 122 ? -2.807 10.050 -6.186 1.00 92.31 122 MET A O 1
ATOM 997 N N . GLU A 1 123 ? -4.515 9.627 -7.575 1.00 92.00 123 GLU A N 1
ATOM 998 C CA . GLU A 1 123 ? -5.490 9.276 -6.556 1.00 92.00 123 GLU A CA 1
ATOM 999 C C . GLU A 1 123 ? -5.999 7.849 -6.734 1.00 92.00 123 GLU A C 1
ATOM 1001 O O . GLU A 1 123 ? -6.093 7.329 -7.840 1.00 92.00 123 GLU A O 1
ATOM 1006 N N . ILE A 1 124 ? -6.363 7.208 -5.626 1.00 90.50 124 ILE A N 1
ATOM 1007 C CA . ILE A 1 124 ? -7.013 5.900 -5.628 1.00 90.50 124 ILE A CA 1
ATOM 1008 C C . ILE A 1 124 ? -8.394 6.072 -4.992 1.00 90.50 124 ILE A C 1
ATOM 1010 O O . ILE A 1 124 ? -8.524 6.182 -3.768 1.00 90.50 124 ILE A O 1
ATOM 1014 N N . GLN A 1 125 ? -9.442 6.091 -5.816 1.00 86.69 125 GLN A N 1
ATOM 1015 C CA . GLN A 1 125 ? -10.815 6.381 -5.404 1.00 86.69 125 GLN A CA 1
ATOM 1016 C C . GLN A 1 125 ? -11.756 5.228 -5.708 1.00 86.69 125 GLN A C 1
ATOM 1018 O O . GLN A 1 125 ? -11.833 4.756 -6.828 1.00 86.69 125 GLN A O 1
ATOM 1023 N N . GLY A 1 126 ? -12.533 4.785 -4.715 1.00 79.31 126 GLY A N 1
ATOM 1024 C CA . GLY A 1 126 ? -13.604 3.807 -4.957 1.00 79.31 126 GLY A CA 1
ATOM 1025 C C . GLY A 1 126 ? -13.132 2.433 -5.448 1.00 79.31 126 GLY A C 1
ATOM 1026 O O . GLY A 1 126 ? -13.964 1.570 -5.691 1.00 79.31 126 GLY A O 1
ATOM 1027 N N . GLY A 1 127 ? -11.821 2.207 -5.530 1.00 79.69 127 GLY A N 1
ATOM 1028 C CA . GLY A 1 127 ? -11.241 1.016 -6.137 1.00 79.69 127 GLY A CA 1
ATOM 1029 C C . GLY A 1 127 ? -10.412 1.333 -7.374 1.00 79.69 127 GLY A C 1
ATOM 1030 O O . GLY A 1 127 ? -9.479 0.587 -7.606 1.00 79.69 127 GLY A O 1
ATOM 1031 N N . GLU A 1 128 ? -10.668 2.450 -8.049 1.00 90.12 128 GLU A N 1
ATOM 1032 C CA . GLU A 1 128 ? -10.046 2.857 -9.313 1.00 90.12 128 GLU A CA 1
ATOM 1033 C C . GLU A 1 128 ? -8.840 3.772 -9.084 1.00 90.12 128 GLU A C 1
ATOM 1035 O O . GLU A 1 128 ? -8.779 4.502 -8.084 1.00 90.12 128 GLU A O 1
ATOM 1040 N N . MET A 1 129 ? -7.872 3.720 -9.997 1.00 93.06 129 MET A N 1
ATOM 1041 C CA . MET A 1 129 ? -6.731 4.634 -10.008 1.00 93.06 129 MET A CA 1
ATOM 1042 C C . MET A 1 129 ? -6.972 5.781 -10.992 1.00 93.06 129 MET A C 1
ATOM 1044 O O . MET A 1 129 ? -7.382 5.562 -12.123 1.00 93.06 129 MET A O 1
ATOM 1048 N N . LEU A 1 130 ? -6.693 7.011 -10.566 1.00 94.00 130 LEU A N 1
ATOM 1049 C CA . LEU A 1 130 ? -6.865 8.220 -11.365 1.00 94.00 130 LEU A CA 1
ATOM 1050 C C . LEU A 1 130 ? -5.551 9.000 -11.394 1.00 94.00 130 LEU A C 1
ATOM 1052 O O . LEU A 1 130 ? -4.976 9.277 -10.342 1.00 94.00 130 LEU A O 1
ATOM 1056 N N . ILE A 1 131 ? -5.096 9.383 -12.585 1.00 94.06 131 ILE A N 1
ATOM 1057 C CA . ILE A 1 131 ? -3.954 10.282 -12.781 1.00 94.06 131 ILE A CA 1
ATOM 1058 C C . ILE A 1 131 ? -4.478 11.537 -13.492 1.00 94.06 131 ILE A C 1
ATOM 1060 O O . ILE A 1 131 ? -4.976 11.418 -14.609 1.00 94.06 131 ILE A O 1
ATOM 1064 N N . PRO A 1 132 ? -4.409 12.729 -12.868 1.00 91.12 132 PRO A N 1
ATOM 1065 C CA . PRO A 1 132 ? -4.897 13.966 -13.486 1.00 91.12 132 PRO A CA 1
ATOM 1066 C C . PRO A 1 132 ? -4.134 14.388 -14.748 1.00 91.12 132 PRO A C 1
ATOM 1068 O O . PRO A 1 132 ? -4.689 15.072 -15.603 1.00 91.12 132 PRO A O 1
ATOM 1071 N N . ASP A 1 133 ? -2.858 14.022 -14.836 1.00 94.00 133 ASP A N 1
ATOM 1072 C CA . ASP A 1 133 ? -1.989 14.309 -15.974 1.00 94.00 133 ASP A CA 1
ATOM 1073 C C . ASP A 1 133 ? -2.242 13.306 -17.115 1.00 94.00 133 ASP A C 1
ATOM 1075 O O . ASP A 1 133 ? -2.008 12.106 -16.960 1.00 94.00 133 ASP A O 1
ATOM 1079 N N . GLU A 1 134 ? -2.741 13.801 -18.251 1.00 93.75 134 GLU A N 1
ATOM 1080 C CA . GLU A 1 134 ? -3.127 12.982 -19.410 1.00 93.75 134 GLU A CA 1
ATOM 1081 C C . GLU A 1 134 ? -1.924 12.298 -20.079 1.00 93.75 134 GLU A C 1
ATOM 1083 O O . GLU A 1 134 ? -2.029 11.149 -20.516 1.00 93.75 134 GLU A O 1
ATOM 1088 N N . GLU A 1 135 ? -0.763 12.958 -20.102 1.00 94.25 135 GLU A N 1
ATOM 1089 C CA . GLU A 1 135 ? 0.456 12.394 -20.682 1.00 94.25 135 GLU A CA 1
ATOM 1090 C C . GLU A 1 135 ? 0.915 11.196 -19.850 1.00 94.25 135 GLU A C 1
ATOM 1092 O O . GLU A 1 135 ? 1.136 10.111 -20.396 1.00 94.25 135 GLU A O 1
ATOM 1097 N N . LEU A 1 136 ? 0.967 11.352 -18.522 1.00 94.06 136 LEU A N 1
ATOM 1098 C CA . LEU A 1 136 ? 1.300 10.261 -17.605 1.00 94.06 136 LEU A CA 1
ATOM 1099 C C . LEU A 1 136 ? 0.257 9.139 -17.644 1.00 94.06 136 LEU A C 1
ATOM 1101 O O . LEU A 1 136 ? 0.636 7.968 -17.668 1.00 94.06 136 LEU A O 1
ATOM 1105 N N . ALA A 1 137 ? -1.036 9.471 -17.686 1.00 92.69 137 ALA A N 1
ATOM 1106 C CA . ALA A 1 137 ? -2.118 8.488 -17.757 1.00 92.69 137 ALA A CA 1
ATOM 1107 C C . ALA A 1 137 ? -2.060 7.636 -19.038 1.00 92.69 137 ALA A C 1
ATOM 1109 O O . ALA A 1 137 ? -2.435 6.467 -19.025 1.00 92.69 137 ALA A O 1
ATOM 1110 N N . SER A 1 138 ? -1.554 8.194 -20.143 1.00 91.88 138 SER A N 1
ATOM 1111 C CA . SER A 1 138 ? -1.444 7.488 -21.426 1.00 91.88 138 SER A CA 1
ATOM 1112 C C . SER A 1 138 ? -0.290 6.473 -21.497 1.00 91.88 138 SER A C 1
ATOM 1114 O O . SER A 1 138 ? -0.192 5.686 -22.449 1.00 91.88 138 SER A O 1
ATOM 1116 N N . LEU A 1 139 ? 0.609 6.467 -20.506 1.00 93.31 139 LEU A N 1
ATOM 1117 C CA . LEU A 1 139 ? 1.789 5.611 -20.514 1.00 93.31 139 LEU A CA 1
ATOM 1118 C C . LEU A 1 139 ? 1.413 4.137 -20.337 1.00 93.31 139 LEU A C 1
ATOM 1120 O O . LEU A 1 139 ? 0.879 3.720 -19.316 1.00 93.31 139 LEU A O 1
ATOM 1124 N N . ARG A 1 140 ? 1.840 3.285 -21.274 1.00 87.81 140 ARG A N 1
ATOM 1125 C CA . ARG A 1 140 ? 1.642 1.822 -21.176 1.00 87.81 140 ARG A CA 1
ATOM 1126 C C . ARG A 1 140 ? 2.247 1.196 -19.916 1.00 87.81 140 ARG A C 1
ATOM 1128 O O . ARG A 1 140 ? 1.837 0.116 -19.506 1.00 87.81 140 ARG A O 1
ATOM 1135 N N . SER A 1 141 ? 3.262 1.821 -19.319 1.00 84.56 141 SER A N 1
ATOM 1136 C CA . SER A 1 141 ? 3.840 1.353 -18.055 1.00 84.56 141 SER A CA 1
ATOM 1137 C C . SER A 1 141 ? 2.845 1.445 -16.891 1.00 84.56 141 SER A C 1
ATOM 1139 O O . SER A 1 141 ? 2.929 0.621 -15.977 1.00 84.56 141 SER A O 1
ATOM 1141 N N . VAL A 1 142 ? 1.887 2.378 -16.947 1.00 90.19 142 VAL A N 1
ATOM 1142 C CA . VAL A 1 142 ? 0.885 2.645 -15.903 1.00 90.19 142 VAL A CA 1
ATOM 1143 C C . VAL A 1 142 ? -0.182 1.555 -15.814 1.00 90.19 142 VAL A C 1
ATOM 1145 O O . VAL A 1 142 ? -0.650 1.286 -14.713 1.00 90.19 142 VAL A O 1
ATOM 1148 N N . GLU A 1 143 ? -0.452 0.812 -16.890 1.00 88.06 143 GLU A N 1
ATOM 1149 C CA . GLU A 1 143 ? -1.406 -0.316 -16.896 1.00 88.06 143 GLU A CA 1
ATOM 1150 C C . GLU A 1 143 ? -1.106 -1.341 -15.779 1.00 88.06 143 GLU A C 1
ATOM 1152 O O . GLU A 1 143 ? -1.994 -1.889 -15.128 1.00 88.06 143 GLU A O 1
ATOM 1157 N N . LYS A 1 144 ? 0.177 -1.580 -15.469 1.00 88.50 144 LYS A N 1
ATOM 1158 C CA . LYS A 1 144 ? 0.554 -2.461 -14.345 1.00 88.50 144 LYS A CA 1
ATOM 1159 C C . LYS A 1 144 ? 0.261 -1.837 -12.987 1.00 88.50 144 LYS A C 1
ATOM 1161 O O . LYS A 1 144 ? -0.061 -2.568 -12.051 1.00 88.50 144 LYS A O 1
ATOM 1166 N N . LEU A 1 145 ? 0.447 -0.525 -12.863 1.00 90.81 145 LEU A N 1
ATOM 1167 C CA . LEU A 1 145 ? 0.164 0.208 -11.634 1.00 90.81 145 LEU A CA 1
ATOM 1168 C C . LEU A 1 145 ? -1.342 0.229 -11.366 1.00 90.81 145 LEU A C 1
ATOM 1170 O O . LEU A 1 145 ? -1.732 -0.011 -10.227 1.00 90.81 145 LEU A O 1
ATOM 1174 N N . GLU A 1 146 ? -2.165 0.394 -12.406 1.00 92.12 146 GLU A N 1
ATOM 1175 C CA . GLU A 1 146 ? -3.625 0.240 -12.345 1.00 92.12 146 GLU A CA 1
ATOM 1176 C C . GLU A 1 146 ? -3.991 -1.129 -11.782 1.00 92.12 146 GLU A C 1
ATOM 1178 O O . GLU A 1 146 ? -4.608 -1.209 -10.725 1.00 92.12 146 GLU A O 1
ATOM 1183 N N . VAL A 1 147 ? -3.499 -2.222 -12.375 1.00 90.62 147 VAL A N 1
ATOM 1184 C CA . VAL A 1 147 ? -3.782 -3.578 -11.869 1.00 90.62 147 VAL A CA 1
ATOM 1185 C C . VAL A 1 147 ? -3.369 -3.743 -10.400 1.00 90.62 147 VAL A C 1
ATOM 1187 O O . VAL A 1 147 ? -4.097 -4.350 -9.612 1.00 90.62 147 VAL A O 1
ATOM 1190 N N . ILE A 1 148 ? -2.211 -3.207 -9.992 1.00 91.25 148 ILE A N 1
ATOM 1191 C CA . ILE A 1 148 ? -1.792 -3.256 -8.584 1.00 91.25 148 ILE A CA 1
ATOM 1192 C C . ILE A 1 148 ? -2.794 -2.498 -7.715 1.00 91.25 148 ILE A C 1
ATOM 1194 O O . ILE A 1 148 ? -3.307 -3.057 -6.742 1.00 91.25 148 ILE A O 1
ATOM 1198 N N . CYS A 1 149 ? -3.075 -1.246 -8.061 1.00 92.50 149 CYS A N 1
ATOM 1199 C CA . CYS A 1 149 ? -3.959 -0.378 -7.310 1.00 92.50 149 CYS A CA 1
ATOM 1200 C C . CYS A 1 149 ? -5.362 -0.967 -7.208 1.00 92.50 149 CYS A C 1
ATOM 1202 O O . CYS A 1 149 ? -5.890 -1.030 -6.102 1.00 92.50 149 CYS A O 1
ATOM 1204 N N . GLU A 1 150 ? -5.949 -1.427 -8.303 1.00 92.50 150 GLU A N 1
ATOM 1205 C CA . GLU A 1 150 ? -7.355 -1.816 -8.377 1.00 92.50 150 GLU A CA 1
ATOM 1206 C C . GLU A 1 150 ? -7.611 -3.232 -7.866 1.00 92.50 150 GLU A C 1
ATOM 1208 O O . GLU A 1 150 ? -8.477 -3.441 -7.011 1.00 92.50 150 GLU A O 1
ATOM 1213 N N . ASP A 1 151 ? -6.817 -4.202 -8.323 1.00 90.12 151 ASP A N 1
ATOM 1214 C CA . ASP A 1 151 ? -7.084 -5.619 -8.075 1.00 90.12 151 ASP A CA 1
ATOM 1215 C C . ASP A 1 151 ? -6.323 -6.189 -6.870 1.00 90.12 151 ASP A C 1
ATOM 1217 O O . ASP A 1 151 ? -6.738 -7.205 -6.295 1.00 90.12 151 ASP A O 1
ATOM 1221 N N . ILE A 1 152 ? -5.211 -5.567 -6.461 1.00 92.12 152 ILE A N 1
ATOM 1222 C CA . ILE A 1 152 ? -4.318 -6.139 -5.440 1.00 92.12 152 ILE A CA 1
ATOM 1223 C C . ILE A 1 152 ? -4.449 -5.452 -4.087 1.00 92.12 152 ILE A C 1
ATOM 1225 O O . ILE A 1 152 ? -4.467 -6.144 -3.061 1.00 92.12 152 ILE A O 1
ATOM 1229 N N . LEU A 1 153 ? -4.513 -4.119 -4.052 1.00 94.25 153 LEU A N 1
ATOM 1230 C CA . LEU A 1 153 ? -4.502 -3.394 -2.783 1.00 94.25 153 LEU A CA 1
ATOM 1231 C C . LEU A 1 153 ? -5.793 -3.634 -1.981 1.00 94.25 153 LEU A C 1
ATOM 1233 O O . LEU A 1 153 ? -6.897 -3.566 -2.528 1.00 94.25 153 LEU A O 1
ATOM 1237 N N . PRO A 1 154 ? -5.698 -3.852 -0.657 1.00 94.88 154 PRO A N 1
ATOM 1238 C CA . PRO A 1 154 ? -6.880 -3.976 0.180 1.00 94.88 154 PRO A CA 1
ATOM 1239 C C . PRO A 1 154 ? -7.624 -2.635 0.265 1.00 94.88 154 PRO A C 1
ATOM 1241 O O . PRO A 1 154 ? -7.056 -1.618 0.653 1.00 94.88 154 PRO A O 1
ATOM 1244 N N . LYS A 1 155 ? -8.924 -2.644 -0.056 1.00 94.00 155 LYS A N 1
ATOM 1245 C CA . LYS A 1 155 ? -9.784 -1.441 -0.026 1.00 94.00 155 LYS A CA 1
ATOM 1246 C C . LYS A 1 155 ? -10.595 -1.291 1.259 1.00 94.00 155 LYS A C 1
ATOM 1248 O O . LYS A 1 155 ? -11.039 -0.205 1.614 1.00 94.00 155 LYS A O 1
ATOM 1253 N N . ARG A 1 156 ? -10.816 -2.388 1.987 1.00 94.75 156 ARG A N 1
ATOM 1254 C CA . ARG A 1 156 ? -11.595 -2.379 3.233 1.00 94.75 156 ARG A CA 1
ATOM 1255 C C . ARG A 1 156 ? -10.676 -2.173 4.426 1.00 94.75 156 ARG A C 1
ATOM 1257 O O . ARG A 1 156 ? -9.662 -2.857 4.553 1.00 94.75 156 ARG A O 1
ATOM 1264 N N . LEU A 1 157 ? -11.089 -1.323 5.367 1.00 96.00 157 LEU A N 1
ATOM 1265 C CA . LEU A 1 157 ? -10.340 -1.084 6.605 1.00 96.00 157 LEU A CA 1
ATOM 1266 C C . LEU A 1 157 ? -10.070 -2.377 7.395 1.00 96.00 157 LEU A C 1
ATOM 1268 O O . LEU A 1 157 ? -9.007 -2.528 7.987 1.00 96.00 157 LEU A O 1
ATOM 1272 N N . SER A 1 158 ? -11.001 -3.336 7.386 1.00 96.56 158 SER A N 1
ATOM 1273 C CA . SER A 1 158 ? -10.807 -4.648 8.017 1.00 96.56 158 SER A CA 1
ATOM 1274 C C . SER A 1 158 ? -9.665 -5.448 7.385 1.00 96.56 158 SER A C 1
ATOM 1276 O O . SER A 1 158 ? -8.877 -6.061 8.102 1.00 96.56 158 SER A O 1
ATOM 1278 N N . ASP A 1 159 ? -9.553 -5.426 6.055 1.00 96.38 159 ASP A N 1
ATOM 1279 C CA . ASP A 1 159 ? -8.479 -6.113 5.334 1.00 96.38 159 ASP A CA 1
ATOM 1280 C C . ASP A 1 159 ? -7.136 -5.407 5.545 1.00 96.38 159 ASP A C 1
ATOM 1282 O O . ASP A 1 159 ? -6.123 -6.073 5.742 1.00 96.38 159 ASP A O 1
ATOM 1286 N N . ILE A 1 160 ? -7.139 -4.072 5.603 1.00 97.19 160 ILE A N 1
ATOM 1287 C CA . ILE A 1 160 ? -5.954 -3.266 5.928 1.00 97.19 160 ILE A CA 1
ATOM 1288 C C . ILE A 1 160 ? -5.480 -3.544 7.357 1.00 97.19 160 ILE A C 1
ATOM 1290 O O . ILE A 1 160 ? -4.294 -3.755 7.581 1.00 97.19 160 ILE A O 1
ATOM 1294 N N . ARG A 1 161 ? -6.387 -3.621 8.335 1.00 97.62 161 ARG A N 1
ATOM 1295 C CA . ARG A 1 161 ? -6.040 -3.988 9.717 1.00 97.62 161 ARG A CA 1
ATOM 1296 C C . ARG A 1 161 ? -5.466 -5.399 9.816 1.00 97.62 161 ARG A C 1
ATOM 1298 O O . ARG A 1 161 ? -4.517 -5.611 10.566 1.00 97.62 161 ARG A O 1
ATOM 1305 N N . ARG A 1 162 ? -5.995 -6.354 9.040 1.00 95.75 162 ARG A N 1
ATOM 1306 C CA . ARG A 1 162 ? -5.406 -7.699 8.937 1.00 95.75 162 ARG A CA 1
ATOM 1307 C C . ARG A 1 162 ? -3.987 -7.632 8.371 1.00 95.75 162 ARG A C 1
ATOM 1309 O O . ARG A 1 162 ? -3.084 -8.197 8.978 1.00 95.75 162 ARG A O 1
ATOM 1316 N N . LEU A 1 163 ? -3.793 -6.916 7.262 1.00 97.00 163 LEU A N 1
ATOM 1317 C CA . LEU A 1 163 ? -2.476 -6.696 6.660 1.00 97.00 163 LEU A CA 1
ATOM 1318 C C . LEU A 1 163 ? -1.501 -6.093 7.680 1.00 97.00 163 LEU A C 1
ATOM 1320 O O . LEU A 1 163 ? -0.402 -6.605 7.848 1.00 97.00 163 LEU A O 1
ATOM 1324 N N . ILE A 1 164 ? -1.909 -5.053 8.409 1.00 97.31 164 ILE A N 1
ATOM 1325 C CA . ILE A 1 164 ? -1.103 -4.423 9.461 1.00 97.31 164 ILE A CA 1
ATOM 1326 C C . ILE A 1 164 ? -0.691 -5.444 10.530 1.00 97.31 164 ILE A C 1
ATOM 1328 O O . ILE A 1 164 ? 0.485 -5.521 10.884 1.00 97.31 164 ILE A O 1
ATOM 1332 N N . ALA A 1 165 ? -1.619 -6.268 11.021 1.00 95.50 165 ALA A N 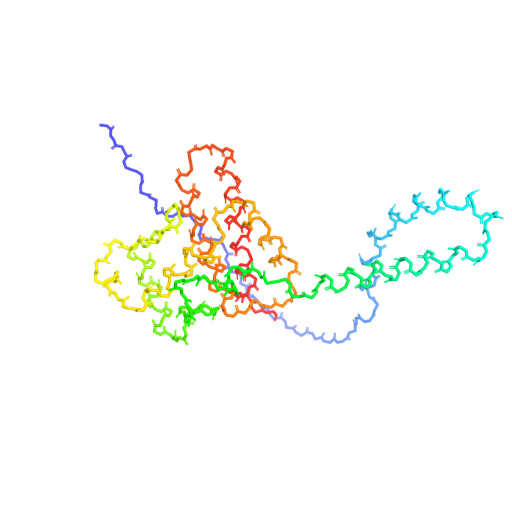1
ATOM 1333 C CA . ALA A 1 165 ? -1.296 -7.297 12.008 1.00 95.50 165 ALA A CA 1
ATOM 1334 C C . ALA A 1 165 ? -0.238 -8.287 11.484 1.00 95.50 165 ALA A C 1
ATOM 1336 O O . ALA A 1 165 ? 0.710 -8.617 12.199 1.00 95.50 165 ALA A O 1
ATOM 1337 N N . GLU A 1 166 ? -0.355 -8.717 10.226 1.00 93.81 166 GLU A N 1
ATOM 1338 C CA . GLU A 1 166 ? 0.623 -9.597 9.575 1.00 93.81 166 GLU A CA 1
ATOM 1339 C C . GLU A 1 166 ? 1.977 -8.898 9.368 1.00 93.81 166 GLU A C 1
ATOM 1341 O O . GLU A 1 166 ? 3.032 -9.485 9.626 1.00 93.81 166 GLU A O 1
ATOM 1346 N N . LEU A 1 167 ? 1.959 -7.613 9.000 1.00 94.12 167 LEU A N 1
ATOM 1347 C CA . LEU A 1 167 ? 3.145 -6.772 8.888 1.00 94.12 167 LEU A CA 1
ATOM 1348 C C . LEU A 1 167 ? 3.895 -6.704 10.225 1.00 94.12 167 LEU A C 1
ATOM 1350 O O . LEU A 1 167 ? 5.110 -6.881 10.232 1.00 94.12 167 LEU A O 1
ATOM 1354 N N . PHE A 1 168 ? 3.229 -6.500 11.360 1.00 91.69 168 PHE A N 1
ATOM 1355 C CA . PHE A 1 168 ? 3.918 -6.433 12.657 1.00 91.69 168 PHE A CA 1
ATOM 1356 C C . PHE A 1 168 ? 4.424 -7.790 13.160 1.00 91.69 168 PHE A C 1
ATOM 1358 O O . PHE A 1 168 ? 5.441 -7.840 13.853 1.00 91.69 168 PHE A O 1
ATOM 1365 N N . GLN A 1 169 ? 3.784 -8.893 12.769 1.00 90.19 169 GLN A N 1
ATOM 1366 C CA . GLN A 1 169 ? 4.235 -10.247 13.110 1.00 90.19 169 GLN A CA 1
ATOM 1367 C C . GLN A 1 169 ? 5.462 -10.699 12.304 1.00 90.19 169 GLN A C 1
ATOM 1369 O O . GLN A 1 169 ? 6.137 -11.663 12.686 1.00 90.19 169 GLN A O 1
ATOM 1374 N N . ARG A 1 170 ? 5.786 -10.017 11.196 1.00 87.88 170 ARG A N 1
ATOM 1375 C CA . ARG A 1 170 ? 6.909 -10.401 10.337 1.00 87.88 170 ARG A CA 1
ATOM 1376 C C . ARG A 1 170 ? 8.256 -10.241 11.051 1.00 87.88 170 ARG A C 1
ATOM 1378 O O . ARG A 1 170 ? 8.553 -9.216 11.676 1.00 87.88 170 ARG A O 1
ATOM 1385 N N . ARG A 1 171 ? 9.107 -11.258 10.888 1.00 84.81 171 ARG A N 1
ATOM 1386 C CA . ARG A 1 171 ? 10.499 -11.264 11.376 1.00 84.81 171 ARG A CA 1
ATOM 1387 C C . ARG A 1 171 ? 11.523 -10.874 10.315 1.00 84.81 171 ARG A C 1
ATOM 1389 O O . ARG A 1 171 ? 12.645 -10.542 10.666 1.00 84.81 171 ARG A O 1
ATOM 1396 N N . ARG A 1 172 ? 11.158 -10.977 9.038 1.00 85.75 172 ARG A N 1
ATOM 1397 C CA . ARG A 1 172 ? 12.037 -10.681 7.902 1.00 85.75 172 ARG A CA 1
ATOM 1398 C C . ARG A 1 172 ? 11.630 -9.357 7.258 1.00 85.75 172 ARG A C 1
ATOM 1400 O O . ARG A 1 172 ? 10.443 -9.026 7.344 1.00 85.75 172 ARG A O 1
ATOM 1407 N N . PRO A 1 173 ? 12.569 -8.652 6.607 1.00 87.00 173 PRO A N 1
ATOM 1408 C CA . PRO A 1 173 ? 12.229 -7.515 5.769 1.00 87.00 173 PRO A CA 1
ATOM 1409 C C . PRO A 1 173 ? 11.220 -7.893 4.682 1.00 87.00 173 PRO A C 1
ATOM 1411 O O . PRO A 1 173 ? 11.132 -9.064 4.286 1.00 87.00 173 PRO A O 1
ATOM 1414 N N . LEU A 1 174 ? 10.449 -6.912 4.221 1.00 88.69 174 LEU A N 1
ATOM 1415 C CA . LEU A 1 174 ? 9.519 -7.098 3.111 1.00 88.69 174 LEU A CA 1
ATOM 1416 C C . LEU A 1 174 ? 10.256 -7.493 1.829 1.00 88.69 174 LEU A C 1
ATOM 1418 O O . LEU A 1 174 ? 11.369 -7.044 1.555 1.00 88.69 174 LEU A O 1
ATOM 1422 N N . SER A 1 175 ? 9.605 -8.337 1.025 1.00 88.06 175 SER A N 1
ATOM 1423 C CA . SER A 1 175 ? 9.999 -8.490 -0.374 1.00 88.06 175 SER A CA 1
ATOM 1424 C C . SER A 1 175 ? 9.802 -7.154 -1.090 1.00 88.06 175 SER A C 1
ATOM 1426 O O . SER A 1 175 ? 8.954 -6.357 -0.689 1.00 88.06 175 SER A O 1
ATOM 1428 N N . TRP A 1 176 ? 10.544 -6.916 -2.170 1.00 83.00 176 TRP A N 1
ATOM 1429 C CA . TRP A 1 176 ? 10.403 -5.684 -2.946 1.00 83.00 176 TRP A CA 1
ATOM 1430 C C . TRP A 1 176 ? 8.953 -5.442 -3.405 1.00 83.00 176 TRP A C 1
ATOM 1432 O O . TRP A 1 176 ? 8.429 -4.339 -3.274 1.00 83.00 176 TRP A O 1
ATOM 1442 N N . GLN A 1 177 ? 8.261 -6.499 -3.844 1.00 88.75 177 GLN A N 1
ATOM 1443 C CA . GLN A 1 177 ? 6.870 -6.411 -4.297 1.00 88.75 177 GLN A CA 1
ATOM 1444 C C . GLN A 1 177 ? 5.898 -6.098 -3.153 1.00 88.75 177 GLN A C 1
ATOM 1446 O O . GLN A 1 177 ? 4.954 -5.327 -3.320 1.00 88.75 177 GLN A O 1
ATOM 1451 N N . ASP A 1 178 ? 6.100 -6.701 -1.979 1.00 91.94 178 ASP A N 1
ATOM 1452 C CA . ASP A 1 178 ? 5.252 -6.420 -0.818 1.00 91.94 178 ASP A CA 1
ATOM 1453 C C . ASP A 1 178 ? 5.555 -5.041 -0.222 1.00 91.94 178 ASP A C 1
ATOM 1455 O O . ASP A 1 178 ? 4.646 -4.405 0.312 1.00 91.94 178 ASP A O 1
ATOM 1459 N N . PHE A 1 179 ? 6.794 -4.555 -0.337 1.00 89.94 179 PHE A N 1
ATOM 1460 C CA . PHE A 1 179 ? 7.170 -3.195 0.040 1.00 89.94 179 PHE A CA 1
ATOM 1461 C C . PHE A 1 179 ? 6.436 -2.171 -0.830 1.00 89.94 179 PHE A C 1
ATOM 1463 O O . PHE A 1 179 ? 5.712 -1.334 -0.292 1.00 89.94 179 PHE A O 1
ATOM 1470 N N . GLU A 1 180 ? 6.522 -2.306 -2.157 1.00 91.25 180 GLU A N 1
ATOM 1471 C CA . GLU A 1 180 ? 5.791 -1.477 -3.126 1.00 91.25 180 GLU A CA 1
ATOM 1472 C C . GLU A 1 180 ? 4.290 -1.417 -2.803 1.00 91.25 180 GLU A C 1
ATOM 1474 O O . GLU A 1 180 ? 3.721 -0.339 -2.625 1.00 91.25 180 GLU A O 1
ATOM 1479 N N . ARG A 1 181 ? 3.644 -2.576 -2.638 1.00 94.88 181 ARG A N 1
ATOM 1480 C CA . ARG A 1 181 ? 2.206 -2.648 -2.325 1.00 94.88 181 ARG A CA 1
ATOM 1481 C C . ARG A 1 181 ? 1.865 -2.036 -0.973 1.00 94.88 181 ARG A C 1
ATOM 1483 O O . ARG A 1 181 ? 0.790 -1.459 -0.818 1.00 94.88 181 ARG A O 1
ATOM 1490 N N . THR A 1 182 ? 2.763 -2.136 0.005 1.00 95.56 182 THR A N 1
ATOM 1491 C CA . THR A 1 182 ? 2.566 -1.539 1.335 1.00 95.56 182 THR A CA 1
ATOM 1492 C C . THR A 1 182 ? 2.669 -0.023 1.283 1.00 95.56 182 THR A C 1
ATOM 1494 O O . THR A 1 182 ? 1.840 0.651 1.893 1.00 95.56 182 THR A O 1
ATOM 1497 N N . VAL A 1 183 ? 3.596 0.520 0.492 1.00 94.25 183 VAL A N 1
ATOM 1498 C CA . VAL A 1 183 ? 3.674 1.962 0.224 1.00 94.25 183 VAL A CA 1
ATOM 1499 C C . VAL A 1 183 ? 2.417 2.448 -0.502 1.00 94.25 183 VAL A C 1
ATOM 1501 O O . VAL A 1 183 ? 1.799 3.413 -0.062 1.00 94.25 183 VAL A O 1
ATOM 1504 N N . LEU A 1 184 ? 1.959 1.751 -1.544 1.00 94.00 184 LEU A N 1
ATOM 1505 C CA . LEU A 1 184 ? 0.730 2.128 -2.254 1.00 94.00 184 LEU A CA 1
ATOM 1506 C C . LEU A 1 184 ? -0.526 2.002 -1.370 1.00 94.00 184 LEU A C 1
ATOM 1508 O O . LEU A 1 184 ? -1.430 2.833 -1.443 1.00 94.00 184 LEU A O 1
ATOM 1512 N N . THR A 1 185 ? -0.571 1.018 -0.466 1.00 96.44 185 THR A N 1
ATOM 1513 C CA . THR A 1 185 ? -1.641 0.907 0.543 1.00 96.44 185 THR A CA 1
ATOM 1514 C C . THR A 1 185 ? -1.598 2.078 1.534 1.00 96.44 185 THR A C 1
ATOM 1516 O O . THR A 1 185 ? -2.646 2.595 1.929 1.00 96.44 185 THR A O 1
ATOM 1519 N N . LEU A 1 186 ? -0.405 2.543 1.922 1.00 95.81 186 LEU A N 1
ATOM 1520 C CA . LEU A 1 186 ? -0.235 3.748 2.740 1.00 95.81 186 LEU A CA 1
ATOM 1521 C C . LEU A 1 186 ? -0.739 5.006 2.007 1.00 95.81 186 LEU A C 1
ATOM 1523 O O . LEU A 1 186 ? -1.447 5.816 2.607 1.00 95.81 186 LEU A O 1
ATOM 1527 N N . VAL A 1 187 ? -0.450 5.146 0.710 1.00 93.88 187 VAL A N 1
ATOM 1528 C CA . VAL A 1 187 ? -0.984 6.241 -0.123 1.00 93.88 187 VAL A CA 1
ATOM 1529 C C . VAL A 1 187 ? -2.515 6.196 -0.150 1.00 93.88 187 VAL A C 1
ATOM 1531 O O . VAL A 1 187 ? -3.165 7.170 0.234 1.00 93.88 187 VAL A O 1
ATOM 1534 N N . TYR A 1 188 ? -3.100 5.043 -0.491 1.00 94.75 188 TYR A N 1
ATOM 1535 C CA . TYR A 1 188 ? -4.553 4.850 -0.522 1.00 94.75 188 TYR A CA 1
ATOM 1536 C C . TYR A 1 188 ? -5.228 5.172 0.821 1.00 94.75 188 TYR A C 1
ATOM 1538 O O . TYR A 1 188 ? -6.247 5.865 0.872 1.00 94.75 188 TYR A O 1
ATOM 1546 N N . THR A 1 189 ? -4.672 4.679 1.930 1.00 94.06 189 THR A N 1
ATOM 1547 C CA . THR A 1 189 ? -5.233 4.909 3.273 1.00 94.06 189 THR A CA 1
ATOM 1548 C C . THR A 1 189 ? -5.152 6.372 3.687 1.00 94.06 189 THR A C 1
ATOM 1550 O O . THR A 1 189 ? -6.107 6.882 4.272 1.00 94.06 189 THR A O 1
ATOM 1553 N N . THR A 1 190 ? -4.075 7.071 3.325 1.00 93.38 190 THR A N 1
ATOM 1554 C CA . THR A 1 190 ? -3.916 8.512 3.574 1.00 93.38 190 THR A CA 1
ATOM 1555 C C . THR A 1 190 ? -4.947 9.324 2.789 1.00 93.38 190 THR A C 1
ATOM 1557 O O . THR A 1 190 ? -5.621 10.185 3.358 1.00 93.38 190 THR A O 1
ATOM 1560 N N . GLN A 1 191 ? -5.142 9.006 1.507 1.00 92.44 191 GLN A N 1
ATOM 1561 C CA . GLN A 1 191 ? -6.157 9.645 0.662 1.00 92.44 191 GLN A CA 1
ATOM 1562 C C . GLN A 1 191 ? -7.576 9.365 1.171 1.00 92.44 191 GLN A C 1
ATOM 1564 O O . GLN A 1 191 ? -8.403 10.273 1.264 1.00 92.44 191 GLN A O 1
ATOM 1569 N N . THR A 1 192 ? -7.855 8.125 1.577 1.00 93.25 192 THR A N 1
ATOM 1570 C CA . THR A 1 192 ? -9.153 7.738 2.146 1.00 93.25 192 THR A CA 1
ATOM 1571 C C . THR A 1 192 ? -9.423 8.477 3.458 1.00 93.25 192 THR A C 1
ATOM 1573 O O . THR A 1 192 ? -10.501 9.043 3.633 1.00 93.25 192 THR A O 1
ATOM 1576 N N . MET A 1 193 ? -8.433 8.552 4.355 1.00 92.88 193 MET A N 1
ATOM 1577 C CA . MET A 1 193 ? -8.522 9.303 5.612 1.00 92.88 193 MET A CA 1
ATOM 1578 C C . MET A 1 193 ? -8.859 10.783 5.380 1.00 92.88 193 MET A C 1
ATOM 1580 O O . MET A 1 193 ? -9.633 11.358 6.145 1.00 92.88 193 MET A O 1
ATOM 1584 N N . ALA A 1 194 ? -8.296 11.401 4.336 1.00 90.19 194 ALA A N 1
ATOM 1585 C CA . ALA A 1 194 ? -8.560 12.798 4.001 1.00 90.19 194 ALA A CA 1
ATOM 1586 C C . ALA A 1 194 ? -10.008 13.043 3.533 1.00 90.19 194 ALA A C 1
ATOM 1588 O O . ALA A 1 194 ? -10.548 14.124 3.763 1.00 90.19 194 ALA A O 1
ATOM 1589 N N . ARG A 1 195 ? -10.649 12.043 2.913 1.00 92.00 195 ARG A N 1
ATOM 1590 C CA . ARG A 1 195 ? -12.005 12.144 2.340 1.00 92.00 195 ARG A CA 1
ATOM 1591 C C . ARG A 1 195 ? -13.116 11.791 3.325 1.00 92.00 195 ARG A C 1
ATOM 1593 O O . ARG A 1 195 ? -14.232 12.290 3.207 1.00 92.00 195 ARG A O 1
ATOM 1600 N N . VAL A 1 196 ? -12.833 10.913 4.283 1.00 91.88 196 VAL A N 1
ATOM 1601 C CA . VAL A 1 196 ? -13.819 10.450 5.265 1.00 91.88 196 VAL A CA 1
ATOM 1602 C C . VAL A 1 196 ? -14.267 11.600 6.172 1.00 91.88 196 VAL A C 1
ATOM 1604 O O . VAL A 1 196 ? -13.462 12.227 6.859 1.00 91.88 196 VAL A O 1
ATOM 1607 N N . SER A 1 197 ? -15.580 11.843 6.218 1.00 91.56 197 SER A N 1
ATOM 1608 C CA . SER A 1 197 ? -16.169 12.927 7.019 1.00 91.56 197 SER A CA 1
ATOM 1609 C C . SER A 1 197 ? -16.533 12.512 8.450 1.00 91.56 197 SER A C 1
ATOM 1611 O O . SER A 1 197 ? -16.590 13.362 9.335 1.00 91.56 197 SER A O 1
ATOM 1613 N N . SER A 1 198 ? -16.783 11.220 8.703 1.00 95.69 198 SER A N 1
ATOM 1614 C CA . SER A 1 198 ? -17.119 10.717 10.046 1.00 95.69 198 SER A CA 1
ATOM 1615 C C . SER A 1 198 ? -15.894 10.788 10.971 1.00 95.69 198 SER A C 1
ATOM 1617 O O . SER A 1 198 ? -14.870 10.182 10.643 1.00 95.69 198 SER A O 1
ATOM 1619 N N . PRO A 1 199 ? -15.984 11.442 12.148 1.00 94.44 199 PRO A N 1
ATOM 1620 C CA . PRO A 1 199 ? -14.869 11.523 13.091 1.00 94.44 199 PRO A CA 1
ATOM 1621 C C . PRO A 1 199 ? -14.358 10.153 13.548 1.00 94.44 199 PRO A C 1
ATOM 1623 O O . PRO A 1 199 ? -13.150 9.926 13.539 1.00 94.44 199 PRO A O 1
ATOM 1626 N N . GLN A 1 200 ? -15.258 9.213 13.872 1.00 95.50 200 GLN A N 1
ATOM 1627 C CA . GLN A 1 200 ? -14.851 7.876 14.323 1.00 95.50 200 GLN A CA 1
ATOM 1628 C C . GLN A 1 200 ? -14.137 7.096 13.216 1.00 95.50 200 GLN A C 1
ATOM 1630 O O . GLN A 1 200 ? -13.141 6.418 13.462 1.00 95.50 200 GLN A O 1
ATOM 1635 N N . GLN A 1 201 ? -14.632 7.187 11.978 1.00 94.19 201 GLN A N 1
ATOM 1636 C CA . GLN A 1 201 ? -13.958 6.541 10.856 1.00 94.19 201 GLN A CA 1
ATOM 1637 C C . GLN A 1 201 ? -12.608 7.205 10.576 1.00 94.19 201 GLN A C 1
ATOM 1639 O O . GLN A 1 201 ? -11.632 6.500 10.342 1.00 94.19 201 GLN A O 1
ATOM 1644 N N . LYS A 1 202 ? -12.524 8.536 10.642 1.00 94.56 202 LYS A N 1
ATOM 1645 C CA . LYS A 1 202 ? -11.275 9.272 10.431 1.00 94.56 202 LYS A CA 1
ATOM 1646 C C . LYS A 1 202 ? -10.195 8.858 11.431 1.00 94.56 202 LYS A C 1
ATOM 1648 O O . LYS A 1 202 ? -9.069 8.612 11.015 1.00 94.56 202 LYS A O 1
ATOM 1653 N N . GLU A 1 203 ? -10.539 8.704 12.708 1.00 96.56 203 GLU A N 1
ATOM 1654 C CA . GLU A 1 203 ? -9.621 8.187 13.733 1.00 96.56 203 GLU A CA 1
ATOM 1655 C C . GLU A 1 203 ? -9.163 6.755 13.417 1.00 96.56 203 GLU A C 1
ATOM 1657 O O . GLU A 1 203 ? -7.972 6.449 13.454 1.00 96.56 203 GLU A O 1
ATOM 1662 N N . ALA A 1 204 ? -10.096 5.889 13.019 1.00 97.00 204 ALA A N 1
ATOM 1663 C CA . ALA A 1 204 ? -9.803 4.509 12.653 1.00 97.00 204 ALA A CA 1
ATOM 1664 C C . ALA A 1 204 ? -8.873 4.386 11.427 1.00 97.00 204 ALA A C 1
ATOM 1666 O O . ALA A 1 204 ? -8.028 3.491 11.383 1.00 97.00 204 ALA A O 1
ATOM 1667 N N . TRP A 1 205 ? -9.021 5.275 10.440 1.00 95.88 205 TRP A N 1
ATOM 1668 C CA . TRP A 1 205 ? -8.131 5.368 9.281 1.00 95.88 205 TRP A CA 1
ATOM 1669 C C . TRP A 1 205 ? -6.785 6.008 9.633 1.00 95.88 205 TRP A C 1
ATOM 1671 O O . TRP A 1 205 ? -5.759 5.542 9.148 1.00 95.88 205 TRP A O 1
ATOM 1681 N N . MET A 1 206 ? -6.764 7.014 10.510 1.00 96.62 206 MET A N 1
ATOM 1682 C CA . MET A 1 206 ? -5.532 7.637 11.004 1.00 96.62 206 MET A CA 1
ATOM 1683 C C . MET A 1 206 ? -4.644 6.631 11.737 1.00 96.62 206 MET A C 1
ATOM 1685 O O . MET A 1 206 ? -3.444 6.566 11.479 1.00 96.62 206 MET A O 1
ATOM 1689 N N . ASP A 1 207 ? -5.233 5.804 12.599 1.00 97.56 207 ASP A N 1
ATOM 1690 C CA . ASP A 1 207 ? -4.529 4.699 13.250 1.00 97.56 207 ASP A CA 1
ATOM 1691 C C . ASP A 1 207 ? -3.910 3.738 12.217 1.00 97.56 207 ASP A C 1
ATOM 1693 O O . ASP A 1 207 ? -2.726 3.405 12.302 1.00 97.56 207 ASP A O 1
ATOM 1697 N N . ALA A 1 208 ? -4.663 3.373 11.172 1.00 97.62 208 ALA A N 1
ATOM 1698 C CA . ALA A 1 208 ? -4.148 2.533 10.092 1.00 97.62 208 ALA A CA 1
ATOM 1699 C C . ALA A 1 208 ? -2.978 3.191 9.333 1.00 97.62 208 ALA A C 1
ATOM 1701 O O . ALA A 1 208 ? -1.977 2.521 9.076 1.00 97.62 208 ALA A O 1
ATOM 1702 N N . VAL A 1 209 ? -3.061 4.492 9.025 1.00 97.12 209 VAL A N 1
ATOM 1703 C CA . VAL A 1 209 ? -1.982 5.265 8.379 1.00 97.12 209 VAL A CA 1
ATOM 1704 C C . VAL A 1 209 ? -0.717 5.253 9.238 1.00 97.12 209 VAL A C 1
ATOM 1706 O O . VAL A 1 209 ? 0.360 4.916 8.746 1.00 97.12 209 VAL A O 1
ATOM 1709 N N . ILE A 1 210 ? -0.836 5.554 10.535 1.00 96.31 210 ILE A N 1
ATOM 1710 C CA . ILE A 1 210 ? 0.301 5.570 11.468 1.00 96.31 210 ILE A CA 1
ATOM 1711 C C . ILE A 1 210 ? 0.955 4.187 11.545 1.00 96.31 210 ILE A C 1
ATOM 1713 O O . ILE A 1 210 ? 2.182 4.068 11.535 1.00 96.31 210 ILE A O 1
ATOM 1717 N N . GLN A 1 211 ? 0.150 3.129 11.630 1.00 97.81 211 GLN A N 1
ATOM 1718 C CA . GLN A 1 211 ? 0.654 1.764 11.726 1.00 97.81 211 GLN A CA 1
ATOM 1719 C C . GLN A 1 211 ? 1.314 1.282 10.427 1.00 97.81 211 GLN A C 1
ATOM 1721 O O . GLN A 1 211 ? 2.375 0.658 10.492 1.00 97.81 211 GLN A O 1
ATOM 1726 N N . LEU A 1 212 ? 0.754 1.610 9.258 1.00 96.06 212 LEU A N 1
ATOM 1727 C CA . LEU A 1 212 ? 1.378 1.327 7.961 1.00 96.06 212 LEU A CA 1
ATOM 1728 C C . LEU A 1 212 ? 2.691 2.092 7.791 1.00 96.06 212 LEU A C 1
ATOM 1730 O O . LEU A 1 212 ? 3.687 1.499 7.386 1.00 96.06 212 LEU A O 1
ATOM 1734 N N . PHE A 1 213 ? 2.732 3.369 8.170 1.00 94.00 213 PHE A N 1
ATOM 1735 C CA . PHE A 1 213 ? 3.955 4.166 8.130 1.00 94.00 213 PHE A CA 1
ATOM 1736 C C . PHE A 1 213 ? 5.059 3.558 9.004 1.00 94.00 213 PHE A C 1
ATOM 1738 O O . PHE A 1 213 ? 6.174 3.350 8.529 1.00 94.00 213 PHE A O 1
ATOM 1745 N N . LYS A 1 214 ? 4.739 3.170 10.246 1.00 92.81 214 LYS A N 1
ATOM 1746 C CA . LYS A 1 214 ? 5.671 2.446 11.130 1.00 92.81 214 LYS A CA 1
ATOM 1747 C C . LYS A 1 214 ? 6.143 1.129 10.514 1.00 92.81 214 LYS A C 1
ATOM 1749 O O . LYS A 1 214 ? 7.316 0.778 10.629 1.00 92.81 214 LYS A O 1
ATOM 1754 N N . ALA A 1 215 ? 5.238 0.394 9.868 1.00 90.81 215 ALA A N 1
ATOM 1755 C CA . ALA A 1 215 ? 5.590 -0.840 9.186 1.00 90.81 215 ALA A CA 1
ATOM 1756 C C . ALA A 1 215 ? 6.559 -0.585 8.023 1.00 90.81 215 ALA A C 1
ATOM 1758 O O . ALA A 1 215 ? 7.520 -1.333 7.918 1.00 90.81 215 ALA A O 1
ATOM 1759 N N . VAL A 1 216 ? 6.362 0.452 7.207 1.00 88.50 216 VAL A N 1
ATOM 1760 C CA . VAL A 1 216 ? 7.283 0.819 6.114 1.00 88.50 216 VAL A CA 1
ATOM 1761 C C . VAL A 1 216 ? 8.635 1.280 6.664 1.00 88.50 216 VAL A C 1
ATOM 1763 O O . VAL A 1 216 ? 9.672 0.807 6.210 1.00 88.50 216 VAL A O 1
ATOM 1766 N N . GLN A 1 217 ? 8.642 2.144 7.685 1.00 88.81 217 GLN A N 1
ATOM 1767 C CA . GLN A 1 217 ? 9.878 2.634 8.305 1.00 88.81 217 GLN A CA 1
ATOM 1768 C C . GLN A 1 217 ? 10.773 1.503 8.820 1.00 88.81 217 GLN A C 1
ATOM 1770 O O . GLN A 1 217 ? 11.989 1.578 8.667 1.00 88.81 217 GLN A O 1
ATOM 1775 N N . LYS A 1 218 ? 10.179 0.440 9.377 1.00 88.38 218 LYS A N 1
ATOM 1776 C CA . LYS A 1 218 ? 10.913 -0.736 9.864 1.00 88.38 218 LYS A CA 1
ATOM 1777 C C . LYS A 1 218 ? 11.780 -1.402 8.783 1.00 88.38 218 LYS A C 1
ATOM 1779 O O . LYS A 1 218 ? 12.799 -1.983 9.134 1.00 88.38 218 LYS A O 1
ATOM 1784 N N . ASP A 1 219 ? 11.391 -1.344 7.506 1.00 84.00 219 ASP A N 1
ATOM 1785 C CA . ASP A 1 219 ? 12.190 -1.896 6.396 1.00 84.00 219 ASP A CA 1
ATOM 1786 C C . ASP A 1 219 ? 13.215 -0.899 5.830 1.00 84.00 219 ASP A C 1
ATOM 1788 O O . ASP A 1 219 ? 14.099 -1.300 5.079 1.00 84.00 219 ASP A O 1
ATOM 1792 N N . LEU A 1 220 ? 13.110 0.388 6.181 1.00 79.06 220 LEU A N 1
ATOM 1793 C CA . LEU A 1 220 ? 14.029 1.440 5.734 1.00 79.06 220 LEU A CA 1
ATOM 1794 C C . LEU A 1 220 ? 15.197 1.661 6.702 1.00 79.06 220 LEU A C 1
ATOM 1796 O O . LEU A 1 220 ? 16.249 2.154 6.300 1.00 79.06 220 LEU A O 1
ATOM 1800 N N . THR A 1 221 ? 15.026 1.328 7.982 1.00 74.31 221 THR A N 1
ATOM 1801 C CA . THR A 1 221 ? 16.089 1.451 8.984 1.00 74.31 221 THR A CA 1
ATOM 1802 C C . THR A 1 221 ? 17.043 0.255 8.916 1.00 74.31 221 THR A C 1
ATOM 1804 O O . THR A 1 221 ? 16.564 -0.880 8.983 1.00 74.31 221 THR A O 1
ATOM 1807 N N . PRO A 1 222 ? 18.371 0.467 8.832 1.00 57.38 222 PRO A N 1
ATOM 1808 C CA . PRO A 1 222 ? 19.333 -0.629 8.900 1.00 57.38 222 PRO A CA 1
ATOM 1809 C C . PRO A 1 222 ? 19.236 -1.328 10.264 1.00 57.38 222 PRO A C 1
ATOM 1811 O O . PRO A 1 222 ? 19.138 -0.661 11.296 1.00 57.38 222 PRO A O 1
ATOM 1814 N N . SER A 1 223 ? 19.213 -2.664 10.251 1.00 53.34 223 SER A N 1
ATOM 1815 C CA . SER A 1 223 ? 19.168 -3.518 11.448 1.00 53.34 223 SER A CA 1
ATOM 1816 C C . SER A 1 223 ? 20.497 -3.582 12.181 1.00 53.34 223 SER A C 1
ATOM 1818 O O . SER A 1 223 ? 21.510 -3.748 11.461 1.00 53.34 223 SER A O 1
#

Organism: NCBI:txid54343

Foldseek 3Di:
DDDDDDPDDDDDDDDDDDDDDDDDDDDDDDPVPPVPPPVPPVVVVVVVVPPVVPPDDDPVVVVVVVVVVVVVVVVVVVVPPDDDLFVLLQDDDPVPNPRRNFDLPPDPVSVVLVVVQVVQPWAQPPLFIDGPDPVSVPDPSCVSVRCLSRRTADPDLVSLVVSLVVLVVDPDADDPSVLRSLVSNLRHLVRVLVPDPDPVVNVSSVVSNVSSVVSNVVNVDDD

Sequence (223 aa):
MSLHISSRSIFIHHCDVYPLRETEREGEKSVRSVVCVCTSVCVRVCVRVCVDLLVRINMTQWWALLFIVYQSIYLTATQHHRKALYPSAYRIKREAYSLINPTFQRSSEDVNLLFEILLAGMEIQGGEMLIPDEELASLRSVEKLEVICEDILPKRLSDIRRLIAELFQRRRPLSWQDFERTVLTLVYTTQTMARVSSPQQKEAWMDAVIQLFKAVQKDLTPS

Secondary structure (DSSP, 8-state):
---------------------------SSSGGGSTTSSSSHHHHHHHHHHHTT-SSS-THHHHHHHHHHHHHHHHHHHHTS---SSGGGG---TT-TT-SS--S-SSHHHHHHHHHHHHTT-EEETTEEE-S-HHHHT-TTHHHHHHIIIIIS--SHHHHHHHHHHHHH--SPPPHHHHHHHHHHHHHHHHHHHH---HHHHHHHHHHHHHHHHHHHHHHS--

pLDDT: mean 71.25, std 24.43, range [25.66, 97.81]

InterPro domains:
  IPR029170 FAM180 family [PF15173] (85-220)
  IPR029170 FAM180 family [PTHR34034] (54-221)